Protein AF-A0A672QK25-F1 (afdb_monomer_lite)

Sequence (206 aa):
MTCAGLCKYAIFCHLTFSLLQSVICCLYHSGLTIMSASSSVLGVALLLLHLCGTHSFPTSACPVPCLCQHSPLLNCSSLGLTEIPTRIPATAVSLNISNNALRSLAPLSFGHSLRKLNTLVDVSFNRWKCDCNLQTLRRWISFDSEMGDSSWQVVCASPPYHGGKDLQSEFVLAICLSVIITFIVAFILGVLLRPLLEKLWRRIQS

InterPro domains:
  IPR000372 Leucine-rich repeat N-terminal domain [SM00013] (61-94)
  IPR032675 Leucine-rich repeat domain superfamily [G3DSA:3.80.10.10] (60-174)
  IPR052313 Platelet Glycoprotein Ib-IX-V Complex [PTHR22650] (44-167)

pLDDT: mean 71.6, std 21.18, range [24.34, 97.31]

Structure (mmCIF, N/CA/C/O backbone):
data_AF-A0A672QK25-F1
#
_entry.id   AF-A0A672QK25-F1
#
loop_
_atom_site.group_PDB
_atom_site.id
_atom_site.type_symbol
_atom_site.label_atom_id
_atom_site.label_alt_id
_atom_site.label_comp_id
_atom_site.label_asym_id
_atom_site.label_entity_id
_atom_site.label_seq_id
_atom_site.pdbx_PDB_ins_code
_atom_site.Cartn_x
_atom_site.Cartn_y
_atom_site.Cartn_z
_atom_site.occupancy
_atom_site.B_iso_or_equiv
_atom_site.auth_seq_id
_atom_site.auth_comp_id
_atom_site.auth_asym_id
_atom_site.auth_atom_id
_atom_site.pdbx_PDB_model_num
ATOM 1 N N . MET A 1 1 ? 21.279 -21.658 -11.666 1.00 24.34 1 MET A N 1
ATOM 2 C CA . MET A 1 1 ? 20.617 -22.280 -12.833 1.00 24.34 1 MET A CA 1
ATOM 3 C C . MET A 1 1 ? 20.578 -21.223 -13.932 1.00 24.34 1 MET A C 1
ATOM 5 O O . MET A 1 1 ? 19.944 -20.204 -13.719 1.00 24.34 1 MET A O 1
ATOM 9 N N . THR A 1 2 ? 21.588 -21.243 -14.820 1.00 33.75 2 THR A N 1
ATOM 10 C CA . THR A 1 2 ? 21.500 -21.576 -16.277 1.00 33.75 2 THR A CA 1
ATOM 11 C C . THR A 1 2 ? 21.036 -20.364 -17.106 1.00 33.75 2 THR A C 1
ATOM 13 O O . THR A 1 2 ? 20.121 -19.678 -16.689 1.00 33.75 2 THR A O 1
ATOM 16 N N . CYS A 1 3 ? 21.628 -19.948 -18.229 1.00 27.88 3 CYS A N 1
ATOM 17 C CA . CYS A 1 3 ? 22.287 -20.635 -19.346 1.00 27.88 3 CYS A CA 1
ATOM 18 C C . CYS A 1 3 ? 23.467 -19.766 -19.843 1.00 27.88 3 CYS A C 1
ATOM 20 O O . CYS A 1 3 ? 23.260 -18.610 -20.185 1.00 27.88 3 CYS A O 1
ATOM 22 N N . ALA A 1 4 ? 24.724 -20.196 -19.951 1.00 30.61 4 ALA A N 1
ATOM 23 C CA . ALA A 1 4 ? 25.251 -21.323 -20.735 1.00 30.61 4 ALA A CA 1
ATOM 24 C C . ALA A 1 4 ? 24.862 -21.351 -22.238 1.00 30.61 4 ALA A C 1
ATOM 26 O O . ALA A 1 4 ? 25.269 -22.265 -22.945 1.00 30.61 4 ALA A O 1
ATOM 27 N N . GLY A 1 5 ? 24.121 -20.358 -22.756 1.00 30.02 5 GLY A N 1
ATOM 28 C CA . GLY A 1 5 ? 23.570 -20.393 -24.125 1.00 30.02 5 GLY A CA 1
ATOM 29 C C . GLY A 1 5 ? 24.146 -19.388 -25.128 1.00 30.02 5 GLY A C 1
ATOM 30 O O . GLY A 1 5 ? 24.016 -19.595 -26.329 1.00 30.02 5 GLY A O 1
ATOM 31 N N . LEU A 1 6 ? 24.807 -18.318 -24.676 1.00 30.64 6 LEU A N 1
ATOM 32 C CA . LEU A 1 6 ? 25.272 -17.239 -25.567 1.00 30.64 6 LEU A CA 1
ATOM 33 C C . LEU A 1 6 ? 26.731 -17.397 -26.035 1.00 30.64 6 LEU A C 1
ATOM 35 O O . LEU A 1 6 ? 27.205 -16.624 -26.860 1.00 30.64 6 LEU A O 1
ATOM 39 N N . CYS A 1 7 ? 27.426 -18.451 -25.594 1.00 29.92 7 CYS A N 1
ATOM 40 C CA . CYS A 1 7 ? 28.834 -18.706 -25.927 1.00 29.92 7 CYS A CA 1
ATOM 41 C C . CYS A 1 7 ? 29.044 -19.578 -27.188 1.00 29.92 7 CYS A C 1
ATOM 43 O O . CYS A 1 7 ? 30.088 -20.202 -27.340 1.00 29.92 7 CYS A O 1
ATOM 45 N N . LYS A 1 8 ? 28.060 -19.662 -28.099 1.00 29.61 8 LYS A N 1
ATOM 46 C CA . LYS A 1 8 ? 28.223 -20.355 -29.400 1.00 29.61 8 LYS A CA 1
ATOM 47 C C . LYS A 1 8 ? 28.257 -19.423 -30.614 1.00 29.61 8 LYS A C 1
ATOM 49 O O . LYS A 1 8 ? 28.830 -19.799 -31.628 1.00 29.61 8 LYS A O 1
ATOM 54 N N . TYR A 1 9 ? 27.741 -18.197 -30.504 1.00 31.08 9 TYR A N 1
ATOM 55 C CA . TYR A 1 9 ? 27.735 -17.238 -31.620 1.00 31.08 9 TYR A CA 1
ATOM 56 C C . TYR A 1 9 ? 28.963 -16.314 -31.663 1.00 31.08 9 TYR A C 1
ATOM 58 O O . TYR A 1 9 ? 29.258 -15.744 -32.708 1.00 31.08 9 TYR A O 1
ATOM 66 N N . ALA A 1 10 ? 29.734 -16.217 -30.575 1.00 33.59 10 ALA A N 1
ATOM 67 C CA . ALA A 1 10 ? 30.943 -15.388 -30.534 1.00 33.59 10 ALA A CA 1
ATOM 68 C C . ALA A 1 10 ? 32.148 -16.010 -31.273 1.00 33.59 10 ALA A C 1
ATOM 70 O O . ALA A 1 10 ? 33.037 -15.291 -31.719 1.00 33.59 10 ALA A O 1
ATOM 71 N N . ILE A 1 11 ? 32.173 -17.337 -31.454 1.00 36.22 11 ILE A N 1
ATOM 72 C CA . ILE A 1 11 ? 33.312 -18.040 -32.076 1.00 36.22 11 ILE A CA 1
ATOM 73 C C . ILE A 1 11 ? 33.237 -17.994 -33.612 1.00 36.22 11 ILE A C 1
ATOM 75 O O . 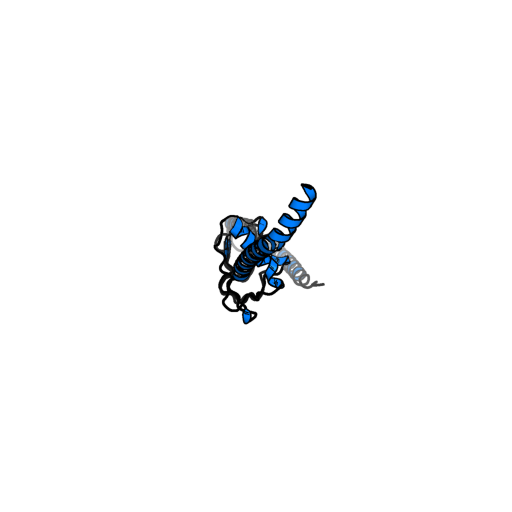ILE A 1 11 ? 34.267 -17.984 -34.281 1.00 36.22 11 ILE A O 1
ATOM 79 N N . PHE A 1 12 ? 32.038 -17.859 -34.189 1.00 31.02 12 PHE A N 1
ATOM 80 C CA . PHE A 1 12 ? 31.878 -17.732 -35.642 1.00 31.02 12 PHE A CA 1
ATOM 81 C C . PHE A 1 12 ? 32.301 -16.349 -36.171 1.00 31.02 12 PHE A C 1
ATOM 83 O O . PHE A 1 12 ? 32.711 -16.229 -37.320 1.00 31.02 12 PHE A O 1
ATOM 90 N N . CYS A 1 13 ? 32.269 -15.318 -35.318 1.00 37.69 13 CYS A N 1
ATOM 91 C CA . CYS A 1 13 ? 32.591 -13.940 -35.697 1.00 37.69 13 CYS A CA 1
ATOM 92 C C . CYS A 1 13 ? 34.104 -13.645 -35.728 1.00 37.69 13 CYS A C 1
ATOM 94 O O . CYS A 1 13 ? 34.532 -12.676 -36.352 1.00 37.69 13 CYS A O 1
ATOM 96 N N . HIS A 1 14 ? 34.922 -14.488 -35.087 1.00 42.41 14 HIS A N 1
ATOM 97 C CA . HIS A 1 14 ? 36.381 -14.355 -35.118 1.00 42.41 14 HIS A CA 1
ATOM 98 C C . HIS A 1 14 ? 37.017 -15.003 -36.360 1.00 42.41 14 HIS A C 1
ATOM 100 O O . HIS A 1 14 ? 38.010 -14.483 -36.862 1.00 42.41 14 HIS A O 1
ATOM 106 N N . LEU A 1 15 ? 36.440 -16.084 -36.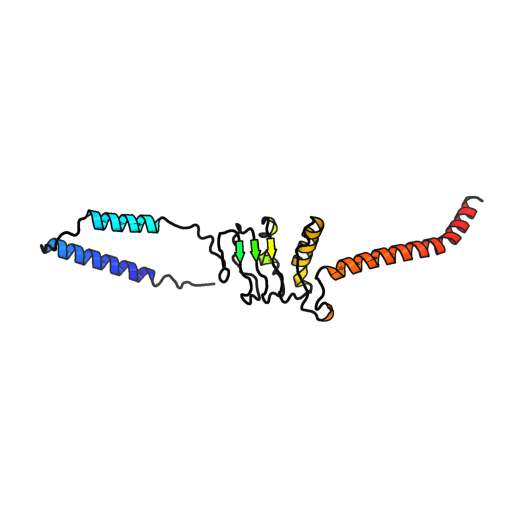910 1.00 37.53 15 LEU A N 1
ATOM 107 C CA . LEU A 1 15 ? 36.994 -16.740 -38.107 1.00 37.53 15 LEU A CA 1
ATOM 108 C C . LEU A 1 15 ? 36.719 -15.968 -39.409 1.00 37.53 15 LEU A C 1
ATOM 110 O O . LEU A 1 15 ? 37.561 -15.968 -40.308 1.00 37.53 15 LEU A O 1
ATOM 114 N N . THR A 1 16 ? 35.583 -15.273 -39.515 1.00 46.00 16 THR A N 1
ATOM 115 C CA . THR A 1 16 ? 35.254 -14.452 -40.695 1.00 46.00 16 THR A CA 1
ATOM 116 C C . THR A 1 16 ? 36.150 -13.219 -40.814 1.00 46.00 16 THR A C 1
ATOM 118 O O . THR A 1 16 ? 36.438 -12.772 -41.922 1.00 46.00 16 THR A O 1
ATOM 121 N N . PHE A 1 17 ? 36.648 -12.701 -39.686 1.00 50.44 17 PHE A N 1
ATOM 122 C CA . PHE A 1 17 ? 37.542 -11.543 -39.645 1.00 50.44 17 PHE A CA 1
ATOM 123 C C . PHE A 1 17 ? 38.972 -11.891 -40.109 1.00 50.44 17 PHE A C 1
ATOM 125 O O . PHE A 1 17 ? 39.608 -11.106 -40.810 1.00 50.44 17 PHE A O 1
ATOM 132 N N . SER A 1 18 ? 39.461 -13.102 -39.816 1.00 49.62 18 SER A N 1
ATOM 133 C CA . SER A 1 18 ? 40.801 -13.553 -40.234 1.00 49.62 18 SER A CA 1
ATOM 134 C C . SER A 1 18 ? 40.897 -13.914 -41.724 1.00 49.62 18 SER A C 1
ATOM 136 O O . SER A 1 18 ? 41.923 -13.655 -42.357 1.00 49.62 18 SER A O 1
ATOM 138 N N . LEU A 1 19 ? 39.830 -14.459 -42.319 1.00 45.59 19 LEU A N 1
ATOM 139 C CA . LEU A 1 19 ? 39.783 -14.746 -43.760 1.00 45.59 19 LEU A CA 1
ATOM 140 C C . LEU A 1 19 ? 39.733 -13.458 -44.599 1.00 45.59 19 LEU A C 1
ATOM 142 O O . LEU A 1 19 ? 40.393 -13.382 -45.635 1.00 45.59 19 LEU A O 1
ATOM 146 N N . LEU A 1 20 ? 39.044 -12.414 -44.116 1.00 52.53 20 LEU A N 1
ATOM 147 C CA . LEU A 1 20 ? 38.983 -11.108 -44.785 1.00 52.53 20 LEU A CA 1
ATOM 148 C C . LEU A 1 20 ? 40.365 -10.433 -44.840 1.00 52.53 20 LEU A C 1
ATOM 150 O O . LEU A 1 20 ? 40.765 -9.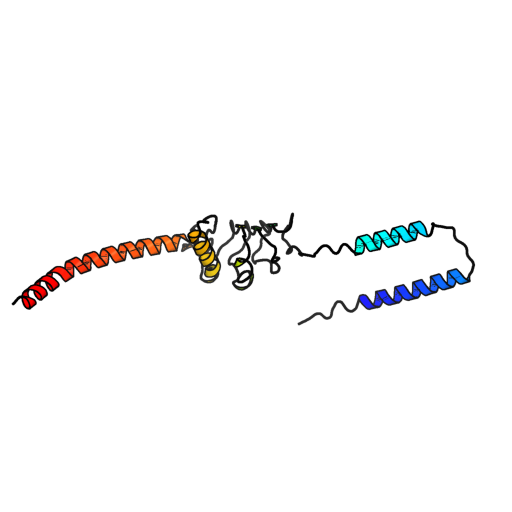916 -45.881 1.00 52.53 20 LEU A O 1
ATOM 154 N N . GLN A 1 21 ? 41.139 -10.529 -43.754 1.00 47.38 21 GLN A N 1
ATOM 155 C CA . GLN A 1 21 ? 42.501 -9.990 -43.675 1.00 47.38 21 GLN A CA 1
ATOM 156 C C . GLN A 1 21 ? 43.469 -10.691 -44.649 1.00 47.38 21 GLN A C 1
ATOM 158 O O . GLN A 1 21 ? 44.381 -10.064 -45.188 1.00 47.38 21 GLN A O 1
ATOM 163 N N . SER A 1 22 ? 43.243 -11.982 -44.914 1.00 45.50 22 SER A N 1
ATOM 164 C CA . SER A 1 22 ? 44.062 -12.798 -45.822 1.00 45.50 22 SER A CA 1
ATOM 165 C C . SER A 1 22 ? 43.829 -12.423 -47.293 1.00 45.50 22 SER A C 1
ATOM 167 O O . SER A 1 22 ? 44.777 -12.292 -48.065 1.00 45.50 22 SER A O 1
ATOM 169 N N . VAL A 1 23 ? 42.567 -12.178 -47.669 1.00 48.59 23 VAL A N 1
ATOM 170 C CA . VAL A 1 23 ? 42.169 -11.776 -49.031 1.00 48.59 23 VAL A CA 1
ATOM 171 C C . VAL A 1 23 ? 42.654 -10.360 -49.356 1.00 48.59 23 VAL A C 1
ATOM 173 O O . VAL A 1 23 ? 43.152 -10.123 -50.454 1.00 48.59 23 VAL A O 1
ATOM 176 N N . ILE A 1 24 ? 42.594 -9.439 -48.387 1.00 51.50 24 ILE A N 1
ATOM 177 C CA . ILE A 1 24 ? 43.088 -8.061 -48.540 1.00 51.50 24 ILE A CA 1
ATOM 178 C C . ILE A 1 24 ? 44.610 -8.041 -48.761 1.00 51.50 24 ILE A C 1
ATOM 180 O O . ILE A 1 24 ? 45.098 -7.305 -49.617 1.00 51.50 24 ILE A O 1
ATOM 184 N N . CYS A 1 25 ? 45.363 -8.893 -48.057 1.00 42.62 25 CYS A N 1
ATOM 185 C CA . CYS A 1 25 ? 46.814 -9.006 -48.230 1.00 42.62 25 CYS A CA 1
ATOM 186 C C . CYS A 1 25 ? 47.195 -9.630 -49.594 1.00 42.62 25 CYS A C 1
ATOM 188 O O . CYS A 1 25 ? 48.121 -9.161 -50.257 1.00 42.62 25 CYS A O 1
ATOM 190 N N . CYS A 1 26 ? 46.432 -10.625 -50.072 1.00 39.62 26 CYS A N 1
ATOM 191 C CA . CYS A 1 26 ? 46.597 -11.205 -51.415 1.00 39.62 26 CYS A CA 1
ATOM 192 C C . CYS A 1 26 ? 46.280 -10.214 -52.547 1.00 39.62 26 CYS A C 1
ATOM 194 O O . CYS A 1 26 ? 46.973 -10.206 -53.565 1.00 39.62 26 CYS A O 1
ATOM 196 N N . LEU A 1 27 ? 45.266 -9.362 -52.374 1.00 43.56 27 LEU A N 1
ATOM 197 C CA . LEU A 1 27 ? 44.923 -8.303 -53.331 1.00 43.56 27 LEU A CA 1
ATOM 198 C C . LEU A 1 27 ? 45.980 -7.185 -53.355 1.00 43.56 27 LEU A C 1
ATOM 200 O O . LEU A 1 27 ? 46.258 -6.624 -54.411 1.00 43.56 27 LEU A O 1
ATOM 204 N N . TYR A 1 28 ? 46.633 -6.919 -52.219 1.00 41.09 28 TYR A N 1
ATOM 205 C CA . TYR A 1 28 ? 47.722 -5.943 -52.117 1.00 41.09 28 TYR A CA 1
ATOM 206 C C . TYR A 1 28 ? 49.006 -6.397 -52.836 1.00 41.09 28 TYR A C 1
ATOM 208 O O . TYR A 1 28 ? 49.688 -5.582 -53.452 1.00 41.09 28 TYR A O 1
ATOM 216 N N . HIS A 1 29 ? 49.319 -7.700 -52.833 1.00 37.22 29 HIS A N 1
ATOM 217 C CA . HIS A 1 29 ? 50.521 -8.231 -53.496 1.00 37.22 29 HIS A CA 1
ATOM 218 C C . HIS A 1 29 ? 50.331 -8.523 -55.004 1.00 37.22 29 HIS A C 1
ATOM 220 O O . HIS A 1 29 ? 51.309 -8.763 -55.714 1.00 37.22 29 HIS A O 1
ATOM 226 N N . SER A 1 30 ? 49.093 -8.491 -55.516 1.00 38.97 30 SER A N 1
ATOM 227 C CA . SER A 1 30 ? 48.754 -8.808 -56.918 1.00 38.97 30 SER A CA 1
ATOM 228 C C . SER A 1 30 ? 48.610 -7.586 -57.840 1.00 38.97 30 SER A C 1
ATOM 230 O O . SER A 1 30 ? 48.275 -7.740 -59.011 1.00 38.97 30 SER A O 1
ATOM 232 N N . GLY A 1 31 ? 48.929 -6.377 -57.360 1.00 46.66 31 GLY A N 1
ATOM 233 C CA . GLY A 1 31 ? 49.152 -5.204 -58.217 1.00 46.66 31 GLY A CA 1
ATOM 234 C C . GLY A 1 31 ? 47.922 -4.661 -58.958 1.00 46.66 31 GLY A C 1
ATOM 235 O O . GLY A 1 31 ? 48.086 -3.894 -59.905 1.00 46.66 31 GLY A O 1
ATOM 236 N N . LEU A 1 32 ? 46.700 -5.016 -58.549 1.00 40.31 32 LEU A N 1
ATOM 237 C CA . LEU A 1 32 ? 45.477 -4.479 -59.150 1.00 40.31 32 LEU A CA 1
ATOM 238 C C . LEU A 1 32 ? 45.065 -3.175 -58.451 1.00 40.31 32 LEU A C 1
ATOM 240 O O . LEU A 1 32 ? 44.501 -3.172 -57.358 1.00 40.31 32 LEU A O 1
ATOM 244 N N . THR A 1 33 ? 45.354 -2.046 -59.089 1.00 47.06 33 THR A N 1
ATOM 245 C CA . THR A 1 33 ? 44.889 -0.724 -58.669 1.00 47.06 33 THR A CA 1
ATOM 246 C C . THR A 1 33 ? 43.400 -0.565 -58.990 1.00 47.06 33 THR A C 1
ATOM 248 O O . THR A 1 33 ? 43.010 -0.476 -60.151 1.00 47.06 33 THR A O 1
ATOM 251 N N . ILE A 1 34 ? 42.548 -0.484 -57.962 1.00 40.19 34 ILE A N 1
ATOM 252 C CA . ILE A 1 34 ? 41.207 0.103 -58.093 1.00 40.19 34 ILE A CA 1
ATOM 253 C C . ILE A 1 34 ? 41.179 1.401 -57.290 1.00 40.19 34 ILE A C 1
ATOM 255 O O . ILE A 1 34 ? 41.676 1.495 -56.170 1.00 40.19 34 ILE A O 1
ATOM 259 N N . MET A 1 35 ? 40.662 2.414 -57.970 1.00 36.16 35 MET A N 1
ATOM 260 C CA . MET A 1 35 ? 40.761 3.836 -57.705 1.00 36.16 35 MET A CA 1
ATOM 261 C C . MET A 1 35 ? 40.334 4.264 -56.296 1.00 36.16 35 MET A C 1
ATOM 263 O O . MET A 1 35 ? 39.395 3.750 -55.695 1.00 36.16 35 MET A O 1
ATOM 267 N N . SER A 1 36 ? 41.037 5.298 -55.844 1.00 48.75 36 SER A N 1
ATOM 268 C CA . SER A 1 36 ? 40.763 6.182 -54.718 1.00 48.75 36 SER A CA 1
ATOM 269 C C . SER A 1 36 ? 39.275 6.406 -54.402 1.00 48.75 36 SER A C 1
ATOM 271 O O . SER A 1 36 ? 38.599 7.189 -55.070 1.00 48.75 36 SER A O 1
ATOM 273 N N . ALA A 1 37 ? 38.815 5.859 -53.280 1.00 43.06 37 ALA A N 1
ATOM 274 C CA . ALA A 1 37 ? 38.017 6.650 -52.351 1.00 43.06 37 ALA A CA 1
ATOM 275 C C . ALA A 1 37 ? 39.007 7.193 -51.315 1.00 43.06 37 ALA A C 1
ATOM 277 O O . ALA A 1 37 ? 39.753 6.430 -50.704 1.00 43.06 37 ALA A O 1
ATOM 278 N N . SER A 1 38 ? 39.103 8.516 -51.216 1.00 49.12 38 SER A N 1
ATOM 279 C CA . SER A 1 38 ? 40.095 9.220 -50.407 1.00 49.12 38 SER A CA 1
ATOM 280 C C . SER A 1 38 ? 40.151 8.666 -48.980 1.00 49.12 38 SER A C 1
ATOM 282 O O . SER A 1 38 ? 39.131 8.524 -48.308 1.00 49.12 38 SER A O 1
ATOM 284 N N . SER A 1 39 ? 41.359 8.369 -48.496 1.00 53.31 39 SER A N 1
ATOM 285 C CA . SER A 1 39 ? 41.631 7.835 -47.151 1.00 53.31 39 SER A CA 1
ATOM 286 C C . SER A 1 39 ? 41.008 8.679 -46.025 1.00 53.31 39 SER A C 1
ATOM 288 O O . SER A 1 39 ? 40.792 8.190 -44.918 1.00 53.31 39 SER A O 1
ATOM 290 N N . SER A 1 40 ? 40.663 9.935 -46.322 1.00 54.66 40 SER A N 1
ATOM 291 C CA . SER A 1 40 ? 39.906 10.846 -45.467 1.00 54.66 40 SER A CA 1
ATOM 292 C C . SER A 1 40 ? 38.428 10.471 -45.304 1.00 54.66 40 SER A C 1
ATOM 294 O O . SER A 1 40 ? 37.904 10.624 -44.208 1.00 54.66 40 SER A O 1
ATOM 296 N N . VAL A 1 41 ? 37.750 9.936 -46.323 1.00 55.44 41 VAL A N 1
ATOM 297 C CA . VAL A 1 41 ? 36.331 9.529 -46.236 1.00 55.44 41 VAL A CA 1
ATOM 298 C C . VAL A 1 41 ? 36.181 8.266 -45.391 1.00 55.44 41 VAL A C 1
ATOM 300 O O . VAL A 1 41 ? 35.292 8.194 -44.544 1.00 55.44 41 VAL A O 1
ATOM 303 N N . LEU A 1 42 ? 37.094 7.303 -45.554 1.00 55.94 42 LEU A N 1
ATOM 304 C CA . LEU A 1 42 ? 37.136 6.092 -44.731 1.00 55.94 42 LEU A CA 1
ATOM 305 C C . LEU A 1 42 ? 37.499 6.426 -43.273 1.00 55.94 42 LEU A C 1
ATOM 307 O O . LEU A 1 42 ? 36.887 5.899 -42.349 1.00 55.94 42 LEU A O 1
ATOM 311 N N . GLY A 1 43 ? 38.440 7.355 -43.069 1.00 61.22 43 GLY A N 1
ATOM 312 C CA . GLY A 1 43 ? 38.815 7.856 -41.747 1.00 61.22 43 GLY A CA 1
ATOM 313 C C . GLY A 1 43 ? 37.678 8.598 -41.041 1.00 61.22 43 GLY A C 1
ATOM 314 O O . GLY A 1 43 ? 37.430 8.335 -39.869 1.00 61.22 43 GLY A O 1
ATOM 315 N N . VAL A 1 44 ? 36.940 9.460 -41.750 1.00 64.56 44 VAL A N 1
ATOM 316 C CA . VAL A 1 44 ? 35.760 10.162 -41.212 1.00 64.56 44 VAL A CA 1
ATOM 317 C C . VAL A 1 44 ? 34.629 9.178 -40.907 1.00 64.56 44 VAL A C 1
ATOM 319 O O . VAL A 1 44 ? 34.030 9.277 -39.843 1.00 64.56 44 VAL A O 1
ATOM 322 N N . ALA A 1 45 ? 34.371 8.184 -41.763 1.00 63.41 45 ALA A N 1
ATOM 323 C CA . ALA A 1 45 ? 33.372 7.146 -41.498 1.00 63.41 45 ALA A CA 1
ATOM 324 C C . ALA A 1 45 ? 33.725 6.293 -40.264 1.00 63.41 45 ALA A C 1
ATOM 326 O O . ALA A 1 45 ? 32.858 6.024 -39.435 1.00 63.41 45 ALA A O 1
ATOM 327 N N . LEU A 1 46 ? 34.999 5.922 -40.096 1.00 64.69 46 LEU A N 1
ATOM 328 C CA . LEU A 1 46 ? 35.490 5.194 -38.921 1.00 64.69 46 LEU A CA 1
ATOM 329 C C . LEU A 1 46 ? 35.462 6.055 -37.647 1.00 64.69 46 LEU A C 1
ATOM 331 O O . LEU A 1 46 ? 35.087 5.546 -36.592 1.00 64.69 46 LEU A O 1
ATOM 335 N N . LEU A 1 47 ? 35.781 7.353 -37.738 1.00 58.53 47 LEU A N 1
ATOM 336 C CA . LEU A 1 47 ? 35.656 8.294 -36.618 1.00 58.53 47 LEU A CA 1
ATOM 337 C C . LEU A 1 47 ? 34.192 8.493 -36.212 1.00 58.53 47 LEU A C 1
ATOM 339 O O . LEU A 1 47 ? 33.894 8.471 -35.024 1.00 58.53 47 LEU A O 1
ATOM 343 N N . LEU A 1 48 ? 33.276 8.647 -37.174 1.00 58.41 48 LEU A N 1
ATOM 344 C CA . LEU A 1 48 ? 31.836 8.773 -36.923 1.00 58.41 48 LEU A CA 1
ATOM 345 C C . LEU A 1 48 ? 31.256 7.491 -36.307 1.00 58.41 48 LEU A C 1
ATOM 347 O O . LEU A 1 48 ? 30.427 7.574 -35.404 1.00 58.41 48 LEU A O 1
ATOM 351 N N . LEU A 1 49 ? 31.730 6.312 -36.728 1.00 56.97 49 LEU A N 1
ATOM 352 C CA . LEU A 1 49 ? 31.377 5.025 -36.117 1.00 56.97 49 LEU A CA 1
ATOM 353 C C . LEU A 1 49 ? 31.935 4.882 -34.690 1.00 56.97 49 LEU A C 1
ATOM 355 O O . LEU A 1 49 ? 31.240 4.357 -33.823 1.00 56.97 49 LEU A O 1
ATOM 359 N N . HIS A 1 50 ? 33.144 5.382 -34.412 1.00 54.25 50 HIS A N 1
ATOM 360 C CA . HIS A 1 50 ? 33.698 5.433 -33.052 1.00 54.25 50 HIS A CA 1
ATOM 361 C C . HIS A 1 50 ? 32.963 6.435 -32.155 1.00 54.25 50 HIS A C 1
ATOM 363 O O . HIS A 1 50 ? 32.606 6.084 -31.038 1.00 54.25 50 HIS A O 1
ATOM 369 N N . LEU A 1 51 ? 32.661 7.637 -32.652 1.00 51.50 51 LEU A N 1
ATOM 370 C CA . LEU A 1 51 ? 31.891 8.656 -31.930 1.00 51.50 51 LEU A CA 1
ATOM 371 C C . LEU A 1 51 ? 30.463 8.170 -31.631 1.00 51.50 51 LEU A C 1
ATOM 373 O O . LEU A 1 51 ? 29.971 8.373 -30.524 1.00 51.50 51 LEU A O 1
ATOM 377 N N . CYS A 1 52 ? 29.826 7.448 -32.562 1.00 49.56 52 CYS A N 1
ATOM 378 C CA . CYS A 1 52 ? 28.521 6.814 -32.351 1.00 49.56 52 CYS A CA 1
ATOM 379 C C . CYS A 1 52 ? 28.593 5.633 -31.360 1.00 49.56 52 CYS A C 1
ATOM 381 O O . CYS A 1 52 ? 27.675 5.444 -30.564 1.00 49.56 52 CYS A O 1
ATOM 383 N N . GLY A 1 53 ? 29.706 4.888 -31.344 1.00 45.81 53 GLY A N 1
ATOM 384 C CA . GLY A 1 53 ? 29.967 3.795 -30.398 1.00 45.81 53 GLY A CA 1
ATOM 385 C C . GLY A 1 53 ? 30.361 4.239 -28.982 1.00 45.81 53 GLY A C 1
ATOM 386 O O . GLY A 1 53 ? 30.174 3.476 -28.037 1.00 45.81 53 GLY A O 1
ATOM 387 N N . THR A 1 54 ? 30.866 5.467 -28.804 1.00 44.22 54 THR A N 1
ATOM 388 C CA . THR A 1 54 ? 31.221 6.030 -27.485 1.00 44.22 54 THR A CA 1
ATOM 389 C C . THR A 1 54 ? 30.062 6.712 -26.762 1.00 44.22 54 THR A C 1
ATOM 391 O O . THR A 1 54 ? 30.196 7.056 -25.589 1.00 44.22 54 THR A O 1
ATOM 394 N N . HIS A 1 55 ? 28.900 6.866 -27.402 1.00 40.69 55 HIS A N 1
ATOM 395 C CA . HIS A 1 55 ? 27.676 7.247 -26.699 1.00 40.69 55 HIS A CA 1
ATOM 396 C C . HIS A 1 55 ? 27.029 6.011 -26.071 1.00 40.69 55 HIS A C 1
ATOM 398 O O . HIS A 1 55 ? 25.940 5.577 -26.444 1.00 40.69 55 HIS A O 1
ATOM 404 N N . SER A 1 56 ? 27.691 5.454 -25.056 1.00 45.91 56 SER A N 1
ATOM 405 C CA . SER A 1 56 ? 26.994 4.663 -24.051 1.00 45.91 56 SER A CA 1
ATOM 406 C C . SER A 1 56 ? 26.058 5.608 -23.299 1.00 45.91 56 SER A C 1
ATOM 408 O O . SER A 1 56 ? 26.456 6.250 -22.324 1.00 45.91 56 SER A O 1
ATOM 410 N N . PHE A 1 57 ? 24.815 5.732 -23.771 1.00 38.06 57 PHE A N 1
ATOM 411 C CA . PHE A 1 57 ? 23.739 6.247 -22.935 1.00 38.06 57 PHE A CA 1
ATOM 412 C C . PHE A 1 57 ? 23.765 5.440 -21.633 1.00 38.06 57 PHE A C 1
ATOM 414 O O . PHE A 1 57 ? 23.843 4.208 -21.704 1.00 38.06 57 PHE A O 1
ATOM 421 N N . PRO A 1 58 ? 23.741 6.080 -20.452 1.00 42.50 58 PRO A N 1
ATOM 422 C CA . PRO A 1 58 ? 23.593 5.337 -19.215 1.00 42.50 58 PRO A CA 1
ATOM 423 C C . PRO A 1 58 ? 22.303 4.532 -19.352 1.00 42.50 58 PRO A C 1
ATOM 425 O O . PRO A 1 58 ? 21.220 5.104 -19.445 1.00 42.50 58 PRO A O 1
ATOM 428 N N . THR A 1 59 ? 22.405 3.207 -19.441 1.00 45.50 59 THR A N 1
ATOM 429 C CA . THR A 1 59 ? 21.237 2.331 -19.490 1.00 45.50 59 THR A CA 1
ATOM 430 C C . THR A 1 59 ? 20.592 2.323 -18.107 1.00 45.50 59 THR A C 1
ATOM 432 O O . THR A 1 59 ? 20.703 1.351 -17.361 1.00 45.50 59 THR A O 1
ATOM 435 N N . SER A 1 60 ? 19.881 3.397 -17.759 1.00 54.41 60 SER A N 1
ATOM 436 C CA . SER A 1 60 ? 18.689 3.319 -16.921 1.00 54.41 60 SER A CA 1
ATOM 437 C C . SER A 1 60 ? 17.631 2.581 -17.739 1.00 54.41 60 SER A C 1
ATOM 439 O O . SER A 1 60 ? 16.708 3.170 -18.294 1.00 54.41 60 SER A O 1
ATOM 441 N N . ALA A 1 61 ? 17.829 1.271 -17.909 1.00 59.56 61 ALA A N 1
ATOM 442 C CA . ALA A 1 61 ? 16.939 0.436 -18.696 1.00 59.56 61 ALA A CA 1
ATOM 443 C C . ALA A 1 61 ? 15.530 0.547 -18.103 1.00 59.56 61 ALA A C 1
ATOM 445 O O . ALA A 1 61 ? 15.276 0.073 -16.995 1.00 59.56 61 ALA A O 1
ATOM 446 N N . CYS A 1 62 ? 14.642 1.227 -18.830 1.00 68.62 62 CYS A N 1
ATOM 447 C CA . CYS A 1 62 ? 13.241 1.337 -18.468 1.00 68.62 62 CYS A CA 1
ATOM 448 C C . CYS A 1 62 ? 12.669 -0.082 -18.332 1.00 68.62 62 CYS A C 1
ATOM 450 O O . CYS A 1 62 ? 12.880 -0.900 -19.236 1.00 68.62 62 CYS A O 1
ATOM 452 N N . PRO A 1 63 ? 11.989 -0.421 -17.225 1.00 73.56 63 PRO A N 1
ATOM 453 C CA . PRO A 1 63 ? 11.393 -1.737 -17.076 1.00 73.56 63 PRO A CA 1
ATOM 454 C C . PRO A 1 63 ? 10.337 -1.935 -18.162 1.00 73.56 63 PRO A C 1
ATOM 456 O O . PRO A 1 63 ? 9.305 -1.282 -18.144 1.00 73.56 63 PRO A O 1
ATOM 459 N N . VAL A 1 64 ? 10.574 -2.849 -19.102 1.00 73.69 64 VAL A N 1
ATOM 460 C CA . VAL A 1 64 ? 9.556 -3.280 -20.073 1.00 73.69 64 VAL A CA 1
ATOM 461 C C . VAL A 1 64 ? 8.412 -3.948 -19.292 1.00 73.69 64 VAL A C 1
ATOM 463 O O . VAL A 1 64 ? 8.713 -4.771 -18.421 1.00 73.69 64 VAL A O 1
ATOM 466 N N . PRO A 1 65 ? 7.123 -3.635 -19.545 1.00 78.12 65 PRO A N 1
ATOM 467 C CA . PRO A 1 65 ? 6.553 -2.879 -20.675 1.00 78.12 65 PRO A CA 1
ATOM 468 C C . PRO A 1 65 ? 6.314 -1.372 -20.444 1.00 78.12 65 PRO A C 1
ATOM 470 O O . PRO A 1 65 ? 5.575 -0.749 -21.201 1.00 78.12 65 PRO A O 1
ATOM 473 N N . CYS A 1 66 ? 6.897 -0.769 -19.411 1.00 84.19 66 CYS A N 1
ATOM 474 C CA . CYS A 1 66 ? 6.668 0.634 -19.081 1.00 84.19 66 CYS A CA 1
ATOM 475 C C . CYS A 1 66 ? 7.297 1.604 -20.092 1.00 84.19 66 CYS A C 1
ATOM 477 O O . CYS A 1 66 ? 8.316 1.323 -20.723 1.00 84.19 66 CYS A O 1
ATOM 479 N N . LEU A 1 67 ? 6.702 2.791 -20.182 1.00 84.50 67 LEU A N 1
ATOM 480 C CA . LEU A 1 67 ? 7.181 3.932 -20.948 1.00 84.50 67 LEU A CA 1
ATOM 481 C C . LEU A 1 67 ? 7.909 4.904 -20.013 1.00 84.50 67 LEU A C 1
ATOM 483 O O . LEU A 1 67 ? 7.337 5.405 -19.043 1.00 84.50 67 LEU A O 1
ATOM 487 N N . CYS A 1 68 ? 9.170 5.198 -20.321 1.00 77.88 68 CYS A N 1
ATOM 488 C CA . CYS A 1 68 ? 9.973 6.185 -19.606 1.00 77.88 68 CYS A CA 1
ATOM 489 C C . CYS A 1 68 ? 10.210 7.371 -20.534 1.00 77.88 68 CYS A C 1
ATOM 491 O O . CYS A 1 68 ? 11.006 7.281 -21.463 1.00 77.88 68 CYS A O 1
ATOM 493 N N . GLN A 1 69 ? 9.496 8.471 -20.310 1.00 63.75 69 GLN A N 1
ATOM 494 C CA . GLN A 1 69 ? 9.522 9.594 -21.248 1.00 63.75 69 GLN A CA 1
ATOM 495 C C . GLN A 1 69 ? 10.754 10.491 -21.053 1.00 63.75 69 GLN A C 1
ATOM 497 O O . GLN A 1 69 ? 11.370 10.890 -22.032 1.00 63.75 69 GLN A O 1
ATOM 502 N N . HIS A 1 70 ? 11.134 10.775 -19.797 1.00 58.81 70 HIS A N 1
ATOM 503 C CA . HIS A 1 70 ? 12.212 11.727 -19.472 1.00 58.81 70 HIS A CA 1
ATOM 504 C C . HIS A 1 70 ? 13.055 11.357 -18.237 1.00 58.81 70 HIS A C 1
ATOM 506 O O . HIS A 1 70 ? 13.754 12.221 -17.727 1.00 58.81 70 HIS A O 1
ATOM 512 N N . SER A 1 71 ? 13.003 10.104 -17.748 1.00 59.84 71 SER A N 1
ATOM 513 C CA . SER A 1 71 ? 13.826 9.600 -16.625 1.00 59.84 71 SER A CA 1
ATOM 514 C C . SER A 1 71 ? 13.979 10.628 -15.485 1.00 59.84 71 SER A C 1
ATOM 516 O O . SER A 1 71 ? 15.028 11.254 -15.363 1.00 59.84 71 SER A O 1
ATOM 518 N N . PRO A 1 72 ? 12.929 10.848 -14.677 1.00 72.19 72 PRO A N 1
ATOM 519 C CA . PRO A 1 72 ? 12.662 9.873 -13.613 1.00 72.19 72 PRO A CA 1
ATOM 520 C C . PRO A 1 72 ? 11.190 9.423 -13.502 1.00 72.19 72 PRO A C 1
ATOM 522 O O . PRO A 1 72 ? 10.792 8.802 -12.517 1.00 72.19 72 PRO A O 1
ATOM 525 N N . LEU A 1 73 ? 10.362 9.745 -14.498 1.00 79.19 73 LEU A N 1
ATOM 526 C CA . LEU A 1 73 ? 8.939 9.392 -14.533 1.00 79.19 73 LEU A CA 1
ATOM 527 C C . LEU A 1 73 ? 8.739 8.060 -15.269 1.00 79.19 73 LEU A C 1
ATOM 529 O O . LEU A 1 73 ? 9.126 7.937 -16.435 1.00 79.19 73 LEU A O 1
ATOM 533 N N . LEU A 1 74 ? 8.125 7.083 -14.601 1.00 84.38 74 LEU A N 1
ATOM 534 C CA . LEU A 1 74 ? 7.793 5.775 -15.161 1.00 84.38 74 LEU A CA 1
ATOM 535 C C . LEU A 1 74 ? 6.284 5.634 -15.331 1.00 84.38 74 LEU A C 1
ATOM 537 O O . LEU A 1 74 ? 5.547 5.646 -14.347 1.00 84.38 74 LEU A O 1
ATOM 541 N N . ASN A 1 75 ? 5.830 5.448 -16.569 1.00 87.62 75 ASN A N 1
ATOM 542 C CA . ASN A 1 75 ? 4.434 5.166 -16.871 1.00 87.62 75 ASN A CA 1
ATOM 543 C C . ASN A 1 75 ? 4.251 3.694 -17.257 1.00 87.62 75 ASN A C 1
ATOM 545 O O . ASN A 1 75 ? 4.691 3.250 -18.313 1.00 87.62 75 ASN A O 1
ATOM 549 N N . CYS A 1 76 ? 3.580 2.950 -16.391 1.00 89.50 76 CYS A N 1
ATOM 550 C CA . CYS A 1 76 ? 3.241 1.539 -16.527 1.00 89.50 76 CYS A CA 1
ATOM 551 C C . CYS A 1 76 ? 1.712 1.317 -16.485 1.00 89.50 76 CYS A C 1
ATOM 553 O O . CYS A 1 76 ? 1.253 0.217 -16.161 1.00 89.50 76 CYS A O 1
ATOM 555 N N . SER A 1 77 ? 0.915 2.363 -16.718 1.00 92.06 77 SER A N 1
ATOM 556 C CA . SER A 1 77 ? -0.546 2.305 -16.598 1.00 92.06 77 SER A CA 1
ATOM 557 C C . SER A 1 77 ? -1.205 1.558 -17.761 1.00 92.06 77 SER A C 1
ATOM 559 O O . SER A 1 77 ? -0.707 1.584 -18.884 1.00 92.06 77 SER A O 1
ATOM 561 N N . SER A 1 78 ? -2.354 0.920 -17.517 1.00 94.81 78 SER A N 1
ATOM 562 C CA . SER A 1 78 ? -3.159 0.244 -18.559 1.00 94.81 78 SER A CA 1
ATOM 563 C C . SER A 1 78 ? -2.444 -0.885 -19.322 1.00 94.81 78 SER A C 1
ATOM 565 O O . SER A 1 78 ? -2.782 -1.174 -20.468 1.00 94.81 78 SER A O 1
ATOM 567 N N . LEU A 1 79 ? -1.472 -1.552 -18.694 1.00 92.69 79 LEU A N 1
ATOM 568 C CA . LEU A 1 79 ? -0.680 -2.632 -19.305 1.00 92.69 79 LEU A CA 1
ATOM 569 C C . LEU A 1 79 ? -1.152 -4.036 -18.889 1.00 92.69 79 LEU A C 1
ATOM 571 O O . LEU A 1 79 ? -0.525 -5.032 -19.240 1.00 92.69 79 LEU A O 1
ATOM 575 N N . GLY A 1 80 ? -2.247 -4.133 -18.128 1.00 93.06 80 GLY A N 1
ATOM 576 C CA . GLY A 1 80 ? -2.784 -5.406 -17.640 1.00 93.06 80 GLY A CA 1
ATOM 577 C C . GLY A 1 80 ? -1.888 -6.095 -16.607 1.00 93.06 80 GLY A C 1
ATOM 578 O O . GLY A 1 80 ? -1.955 -7.312 -16.453 1.00 93.06 80 GLY A O 1
ATOM 579 N N . LEU A 1 81 ? -1.046 -5.336 -15.901 1.00 90.50 81 LEU A N 1
ATOM 580 C CA . LEU A 1 81 ? -0.077 -5.883 -14.953 1.00 90.50 81 LEU A CA 1
ATOM 581 C C . LEU A 1 81 ? -0.782 -6.588 -13.791 1.00 90.50 81 LEU A C 1
ATOM 583 O O . LEU A 1 81 ? -1.616 -5.997 -13.107 1.00 90.50 81 LEU A O 1
ATOM 587 N N . THR A 1 82 ? -0.421 -7.844 -13.538 1.00 90.56 82 THR A N 1
ATOM 588 C CA . THR A 1 82 ? -0.847 -8.605 -12.349 1.00 90.56 82 THR A CA 1
ATOM 589 C C . THR A 1 82 ? 0.189 -8.563 -11.232 1.00 90.56 82 THR A C 1
ATOM 591 O O . THR A 1 82 ? -0.144 -8.796 -10.070 1.00 90.56 82 THR A O 1
ATOM 594 N N . GLU A 1 83 ? 1.430 -8.222 -11.578 1.00 85.94 83 GLU A N 1
ATOM 595 C CA . GLU A 1 83 ? 2.573 -8.101 -10.681 1.00 85.94 83 GLU A CA 1
ATOM 596 C C . GLU A 1 83 ? 3.394 -6.856 -11.028 1.00 85.94 83 GLU A C 1
ATOM 598 O O . GLU A 1 83 ? 3.287 -6.293 -12.118 1.00 85.94 83 GLU A O 1
ATOM 603 N N . ILE A 1 84 ? 4.224 -6.417 -10.084 1.00 80.75 84 ILE A N 1
ATOM 604 C CA . ILE A 1 84 ? 5.064 -5.230 -10.254 1.00 80.75 84 ILE A CA 1
ATOM 605 C C . ILE A 1 84 ? 6.312 -5.568 -11.081 1.00 80.75 84 ILE A C 1
ATOM 607 O O . ILE A 1 84 ? 6.945 -6.593 -10.816 1.00 80.75 84 ILE A O 1
ATOM 611 N N . PRO A 1 85 ? 6.737 -4.694 -12.014 1.00 76.81 85 PRO A N 1
ATOM 612 C CA . PRO A 1 85 ? 7.972 -4.885 -12.770 1.00 76.81 85 PRO A CA 1
ATOM 613 C C . PRO A 1 85 ? 9.206 -4.980 -11.857 1.00 76.81 85 PRO A C 1
ATOM 615 O O . PRO A 1 85 ? 9.431 -4.135 -10.994 1.00 76.81 85 PRO A O 1
ATOM 618 N N . THR A 1 86 ? 10.055 -5.986 -12.072 1.00 68.81 86 THR A N 1
ATOM 619 C CA . THR A 1 86 ? 11.175 -6.337 -11.175 1.00 68.81 86 THR A CA 1
ATOM 620 C C . THR A 1 86 ? 12.422 -5.448 -11.300 1.00 68.81 86 THR A C 1
ATOM 622 O O . THR A 1 86 ? 13.421 -5.696 -10.629 1.00 68.81 86 THR A O 1
ATOM 625 N N . ARG A 1 87 ? 12.397 -4.403 -12.139 1.00 67.38 87 ARG A N 1
ATOM 626 C CA . ARG A 1 87 ? 13.540 -3.498 -12.388 1.00 67.38 87 ARG A CA 1
ATOM 627 C C . ARG A 1 87 ? 13.126 -2.028 -12.408 1.00 67.38 87 ARG A C 1
ATOM 629 O O . ARG A 1 87 ? 13.318 -1.338 -13.404 1.00 67.38 87 ARG A O 1
ATOM 636 N N . ILE A 1 88 ? 12.543 -1.544 -11.316 1.00 72.75 88 ILE A N 1
ATOM 637 C CA . ILE A 1 88 ? 12.302 -0.106 -11.157 1.00 72.75 88 ILE A CA 1
ATOM 638 C C . ILE A 1 88 ? 13.657 0.569 -10.867 1.00 72.75 88 ILE A C 1
ATOM 640 O O . ILE A 1 88 ? 14.332 0.173 -9.914 1.00 72.75 88 ILE A O 1
ATOM 644 N N . PRO A 1 89 ? 14.100 1.544 -11.679 1.00 68.81 89 PRO A N 1
ATOM 645 C CA . PRO A 1 89 ? 15.370 2.226 -11.468 1.00 68.81 89 PRO A CA 1
ATOM 646 C C . PRO A 1 89 ? 15.339 3.030 -10.163 1.00 68.81 89 PRO A C 1
ATOM 648 O O . PRO A 1 89 ? 14.359 3.707 -9.860 1.00 68.81 89 PRO A O 1
ATOM 651 N N . ALA A 1 90 ? 16.440 3.007 -9.406 1.00 68.38 90 ALA A N 1
ATOM 652 C CA . ALA A 1 90 ? 16.555 3.731 -8.135 1.00 68.38 90 ALA A CA 1
ATOM 653 C C . ALA A 1 90 ? 16.475 5.265 -8.287 1.00 68.38 90 ALA A C 1
ATOM 655 O O . ALA A 1 90 ? 16.246 5.966 -7.308 1.00 68.38 90 ALA A O 1
ATOM 656 N N . THR A 1 91 ? 16.668 5.774 -9.506 1.00 66.06 91 THR A N 1
ATOM 657 C CA . THR A 1 91 ? 16.559 7.191 -9.880 1.00 66.06 91 THR A CA 1
ATOM 658 C C . THR A 1 91 ? 15.147 7.608 -10.284 1.00 66.06 91 THR A C 1
ATOM 660 O O . THR A 1 91 ? 14.969 8.735 -10.740 1.00 66.06 91 THR A O 1
ATOM 663 N N . ALA A 1 92 ? 14.152 6.722 -10.176 1.00 71.44 92 ALA A N 1
ATOM 664 C CA . ALA A 1 92 ? 12.758 7.095 -10.379 1.00 71.44 92 ALA A CA 1
ATOM 665 C C . ALA A 1 92 ? 12.373 8.284 -9.475 1.00 71.44 92 ALA A C 1
ATOM 667 O O . ALA A 1 92 ? 13.049 8.595 -8.509 1.00 71.44 92 ALA A O 1
ATOM 668 N N . VAL A 1 93 ? 11.308 8.999 -9.801 1.00 77.19 93 VAL A N 1
ATOM 669 C CA . VAL A 1 93 ? 10.711 10.056 -8.963 1.00 77.19 93 VAL A CA 1
ATOM 670 C C . VAL A 1 93 ? 9.196 10.009 -9.104 1.00 77.19 93 VAL A C 1
ATOM 672 O O . VAL A 1 93 ? 8.498 10.453 -8.210 1.00 77.19 93 VAL A O 1
ATOM 675 N N . SER A 1 94 ? 8.650 9.405 -10.160 1.00 80.50 94 SER A N 1
ATOM 676 C CA . SER A 1 94 ? 7.230 9.065 -10.208 1.00 80.50 94 SER A CA 1
ATOM 677 C C . SER A 1 94 ? 7.034 7.703 -10.845 1.00 80.50 94 SER A C 1
ATOM 679 O O . SER A 1 94 ? 7.764 7.331 -11.767 1.00 80.50 94 SER A O 1
ATOM 681 N N . LEU A 1 95 ? 6.041 6.973 -10.348 1.00 84.38 95 LEU A N 1
ATOM 682 C CA . LEU A 1 95 ? 5.636 5.681 -10.874 1.00 84.38 95 LEU A CA 1
ATOM 683 C C . LEU A 1 95 ? 4.119 5.660 -11.022 1.00 84.38 95 LEU A C 1
ATOM 685 O O . LEU A 1 95 ? 3.394 5.693 -10.033 1.00 84.38 95 LEU A O 1
ATOM 689 N N . ASN A 1 96 ? 3.646 5.547 -12.255 1.00 88.38 96 ASN A N 1
ATOM 690 C CA . ASN A 1 96 ? 2.241 5.332 -12.540 1.00 88.38 96 ASN A CA 1
ATOM 691 C C . ASN A 1 96 ? 2.010 3.859 -12.897 1.00 88.38 96 ASN A C 1
ATOM 693 O O . ASN A 1 96 ? 2.457 3.401 -13.944 1.00 88.38 96 ASN A O 1
ATOM 697 N N . ILE A 1 97 ? 1.321 3.118 -12.031 1.00 90.56 97 ILE A N 1
ATOM 698 C CA . ILE A 1 97 ? 0.897 1.726 -12.254 1.00 90.56 97 ILE A CA 1
ATOM 699 C C . ILE A 1 97 ? -0.631 1.596 -12.202 1.00 90.56 97 ILE A C 1
ATOM 701 O O . ILE A 1 97 ? -1.156 0.506 -11.942 1.00 90.56 97 ILE A O 1
ATOM 705 N N . SER A 1 98 ? -1.358 2.686 -12.453 1.00 92.88 98 SER A N 1
ATOM 706 C CA . SER A 1 98 ? -2.816 2.689 -12.406 1.00 92.88 98 SER A CA 1
ATOM 707 C C . SER A 1 98 ? -3.459 1.909 -13.551 1.00 92.88 98 SER A C 1
ATOM 709 O O . SER A 1 98 ? -2.822 1.563 -14.551 1.00 92.88 98 SER A O 1
ATOM 711 N N . ASN A 1 99 ? -4.742 1.593 -13.387 1.00 95.62 99 ASN A N 1
ATOM 712 C CA . ASN A 1 99 ? -5.549 0.888 -14.386 1.00 95.62 99 ASN A CA 1
ATOM 713 C C . ASN A 1 99 ? -4.962 -0.478 -14.797 1.00 95.62 99 ASN A C 1
ATOM 715 O O . ASN A 1 99 ? -4.893 -0.832 -15.973 1.00 95.62 99 ASN A O 1
ATOM 719 N N . ASN A 1 100 ? -4.487 -1.243 -13.816 1.00 95.06 100 ASN A N 1
ATOM 720 C CA . ASN A 1 100 ? -3.910 -2.572 -14.006 1.00 95.06 100 ASN A CA 1
ATOM 721 C C . ASN A 1 100 ? -4.728 -3.638 -13.246 1.00 95.06 100 ASN A C 1
ATOM 723 O O . ASN A 1 100 ? -5.830 -3.396 -12.752 1.00 95.06 100 ASN A O 1
ATOM 727 N N . ALA A 1 101 ? -4.227 -4.871 -13.185 1.00 95.62 101 ALA A N 1
ATOM 728 C CA . ALA A 1 101 ? -4.878 -5.998 -12.520 1.00 95.62 101 ALA A CA 1
ATOM 729 C C . ALA A 1 101 ? -4.167 -6.406 -11.216 1.00 95.62 101 ALA A C 1
ATOM 731 O O . ALA A 1 101 ? -4.274 -7.560 -10.788 1.00 95.62 101 ALA A O 1
ATOM 732 N N . LEU A 1 102 ? -3.456 -5.471 -10.574 1.00 92.69 102 LEU A N 1
ATOM 733 C CA . LEU A 1 102 ? -2.705 -5.738 -9.350 1.00 92.69 102 LEU A CA 1
ATOM 734 C C . LEU A 1 102 ? -3.656 -6.084 -8.206 1.00 92.69 102 LEU A C 1
ATOM 736 O O . LEU A 1 102 ? -4.695 -5.450 -8.020 1.00 92.69 102 LEU A O 1
ATOM 740 N N . ARG A 1 103 ? -3.275 -7.095 -7.422 1.00 92.31 103 ARG A N 1
ATOM 741 C CA . ARG A 1 103 ? -4.028 -7.541 -6.238 1.00 92.31 103 ARG A CA 1
ATOM 742 C C . ARG A 1 103 ? -3.321 -7.216 -4.930 1.00 92.31 103 ARG A C 1
ATOM 744 O O . ARG A 1 103 ? -3.987 -7.056 -3.912 1.00 92.31 103 ARG A O 1
ATOM 751 N N . SER A 1 104 ? -1.997 -7.105 -4.958 1.00 89.06 104 SER A N 1
ATOM 752 C CA . SER A 1 104 ? -1.156 -6.788 -3.805 1.00 89.06 104 SER A CA 1
ATOM 753 C C . SER A 1 104 ? 0.15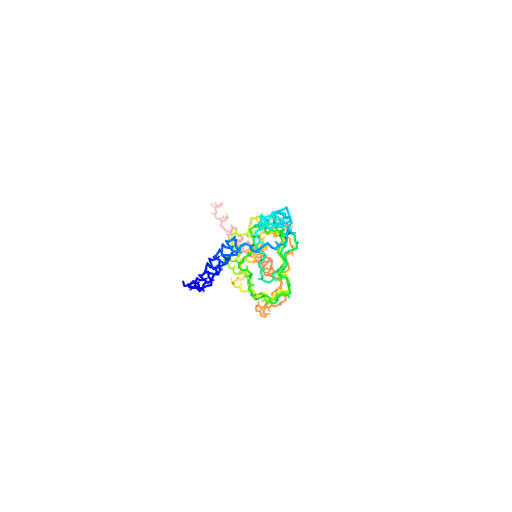9 -6.160 -4.244 1.00 89.06 104 SER A C 1
ATOM 755 O O . SER A 1 104 ? 0.589 -6.358 -5.379 1.00 89.06 104 SER A O 1
ATOM 757 N N . LEU A 1 105 ? 0.830 -5.464 -3.326 1.00 79.56 105 LEU A N 1
ATOM 758 C CA . LEU A 1 105 ? 2.220 -5.061 -3.510 1.00 79.56 105 LEU A CA 1
ATOM 759 C C . LEU A 1 105 ? 3.119 -6.079 -2.809 1.00 79.56 105 LEU A C 1
ATOM 761 O O . LEU A 1 105 ? 3.070 -6.204 -1.585 1.00 79.56 105 LEU A O 1
ATOM 765 N N . ALA A 1 106 ? 3.906 -6.841 -3.570 1.00 69.19 106 ALA A N 1
ATOM 766 C CA . ALA A 1 106 ? 4.797 -7.834 -2.980 1.00 69.19 106 ALA A CA 1
ATOM 767 C C . ALA A 1 106 ? 5.813 -7.142 -2.036 1.00 69.19 106 ALA A C 1
ATOM 769 O O . ALA A 1 106 ? 6.405 -6.128 -2.422 1.00 69.19 106 ALA A O 1
ATOM 770 N N . PRO A 1 107 ? 6.051 -7.666 -0.814 1.00 58.59 107 PRO A N 1
ATOM 771 C CA . PRO A 1 107 ? 6.867 -6.998 0.211 1.00 58.59 107 PRO A CA 1
ATOM 772 C C . PRO A 1 107 ? 8.294 -6.664 -0.246 1.00 58.59 107 PRO A C 1
ATOM 774 O O . PRO A 1 107 ? 8.869 -5.654 0.159 1.00 58.59 107 PRO A O 1
ATOM 777 N N . LEU A 1 108 ? 8.853 -7.516 -1.107 1.00 52.16 108 LEU A N 1
ATOM 778 C CA . LEU A 1 108 ? 10.233 -7.445 -1.583 1.00 52.16 108 LEU A CA 1
ATOM 779 C C . LEU A 1 108 ? 10.406 -6.523 -2.796 1.00 52.16 108 LEU A C 1
ATOM 781 O O . LEU A 1 108 ? 11.507 -6.035 -3.025 1.00 52.16 108 LEU A O 1
ATOM 785 N N . SER A 1 109 ? 9.336 -6.238 -3.544 1.00 55.91 109 SER A N 1
ATOM 786 C CA . SER A 1 109 ? 9.418 -5.438 -4.776 1.00 55.91 109 SER A CA 1
ATOM 787 C C . SER A 1 109 ? 9.652 -3.949 -4.510 1.00 55.91 109 SER A C 1
ATOM 789 O O . SER A 1 109 ? 10.059 -3.222 -5.408 1.00 55.91 109 SER A O 1
ATOM 791 N N . PHE A 1 110 ? 9.421 -3.491 -3.276 1.00 60.84 110 PHE A N 1
ATOM 792 C CA . PHE A 1 110 ? 9.439 -2.065 -2.940 1.00 60.84 110 PHE A CA 1
ATOM 793 C C . PHE A 1 110 ? 10.058 -1.713 -1.579 1.00 60.84 110 PHE A C 1
ATOM 795 O O . PHE A 1 110 ? 10.296 -0.534 -1.312 1.00 60.84 110 PHE A O 1
ATOM 802 N N . GLY A 1 111 ? 10.327 -2.703 -0.716 1.00 49.22 111 GLY A N 1
ATOM 803 C CA . GLY A 1 111 ? 10.596 -2.514 0.719 1.00 49.22 111 GLY A CA 1
ATOM 804 C C . GLY A 1 111 ? 11.776 -1.605 1.089 1.00 49.22 111 GLY A C 1
ATOM 805 O O . GLY A 1 111 ? 11.767 -1.023 2.176 1.00 49.22 111 GLY A O 1
ATOM 806 N N . HIS A 1 112 ? 12.741 -1.420 0.183 1.00 47.09 112 HIS A N 1
ATOM 807 C CA . HIS A 1 112 ? 13.895 -0.531 0.377 1.00 47.09 112 HIS A CA 1
ATOM 808 C C . HIS A 1 112 ? 13.990 0.617 -0.634 1.00 47.09 112 HIS A C 1
ATOM 810 O O . HIS A 1 112 ? 14.723 1.570 -0.385 1.00 47.09 112 HIS A O 1
ATOM 816 N N . SER A 1 113 ? 13.263 0.555 -1.755 1.00 49.69 113 SER A N 1
ATOM 817 C CA . SER A 1 113 ? 13.495 1.476 -2.872 1.00 49.69 113 SER A CA 1
ATOM 818 C C . SER A 1 113 ? 12.600 2.714 -2.818 1.00 49.69 113 SER A C 1
ATOM 820 O O . SER A 1 113 ? 13.102 3.805 -3.062 1.00 49.69 113 SER A O 1
ATOM 822 N N . LEU A 1 114 ? 11.321 2.586 -2.429 1.00 51.00 114 LEU A N 1
ATOM 823 C CA . LEU A 1 114 ? 10.361 3.707 -2.435 1.00 51.00 114 LEU A CA 1
ATOM 824 C C . LEU A 1 114 ? 10.482 4.683 -1.251 1.00 51.00 114 LEU A C 1
ATOM 826 O O . LEU A 1 114 ? 9.981 5.793 -1.333 1.00 51.00 114 LEU A O 1
ATOM 830 N N . ARG A 1 115 ? 11.170 4.324 -0.160 1.00 50.31 115 ARG A N 1
ATOM 831 C CA . ARG A 1 115 ? 11.359 5.255 0.977 1.00 50.31 115 ARG A CA 1
ATOM 832 C C . ARG A 1 115 ? 12.371 6.365 0.693 1.00 50.31 115 ARG A C 1
ATOM 834 O O . ARG A 1 115 ? 12.419 7.347 1.419 1.00 50.31 115 ARG A O 1
ATOM 841 N N . LYS A 1 116 ? 13.220 6.176 -0.322 1.00 48.34 116 LYS A N 1
ATOM 842 C CA . LYS A 1 116 ? 14.260 7.134 -0.737 1.00 48.34 116 LYS A CA 1
ATOM 843 C C . LYS A 1 116 ? 13.823 7.991 -1.928 1.00 48.34 116 LYS A C 1
ATOM 845 O O . LYS A 1 116 ? 14.617 8.706 -2.529 1.00 48.34 116 LYS A O 1
ATOM 850 N N . LEU A 1 117 ? 12.569 7.828 -2.298 1.00 51.34 117 LEU A N 1
ATOM 851 C CA . LEU A 1 117 ? 11.961 8.243 -3.532 1.00 51.34 117 LEU A CA 1
ATOM 852 C C . LEU A 1 117 ? 10.979 9.346 -3.111 1.00 51.34 117 LEU A C 1
ATOM 854 O O . LEU A 1 117 ? 10.063 9.084 -2.338 1.00 51.34 117 LEU A O 1
ATOM 858 N N . ASN A 1 118 ? 11.214 10.592 -3.538 1.00 54.44 118 ASN A N 1
ATOM 859 C CA . ASN A 1 118 ? 10.325 11.751 -3.313 1.00 54.44 118 ASN A CA 1
ATOM 860 C C . ASN A 1 118 ? 9.021 11.594 -4.136 1.00 54.44 118 ASN A C 1
ATOM 862 O O . ASN A 1 118 ? 8.664 12.457 -4.935 1.00 54.44 118 ASN A O 1
ATOM 866 N N . THR A 1 119 ? 8.395 10.416 -4.083 1.00 61.94 119 THR A N 1
ATOM 867 C CA . THR A 1 119 ? 7.777 9.823 -5.270 1.00 61.94 119 THR A CA 1
ATOM 868 C C . THR A 1 119 ? 6.273 9.789 -5.227 1.00 61.94 119 THR A C 1
ATOM 870 O O . THR A 1 119 ? 5.672 9.089 -4.423 1.00 61.94 119 THR A O 1
ATOM 873 N N . LEU A 1 120 ? 5.688 10.480 -6.200 1.00 74.38 120 LEU A N 1
ATOM 874 C CA . LEU A 1 120 ? 4.284 10.367 -6.554 1.00 74.38 120 LEU A CA 1
ATOM 875 C C . LEU A 1 120 ? 4.062 8.986 -7.185 1.00 74.38 120 LEU A C 1
ATOM 877 O O . LEU A 1 120 ? 4.519 8.734 -8.309 1.00 74.38 120 LEU A O 1
ATOM 881 N N . VAL A 1 121 ? 3.412 8.086 -6.444 1.00 82.62 121 VAL A N 1
ATOM 882 C CA . VAL A 1 121 ? 3.053 6.740 -6.906 1.00 82.62 121 VAL A CA 1
ATOM 883 C C . VAL A 1 121 ? 1.544 6.666 -7.118 1.00 82.62 121 VAL A C 1
ATOM 885 O O . VAL A 1 121 ? 0.778 6.745 -6.163 1.00 82.62 121 VAL A O 1
ATOM 888 N N . ASP A 1 122 ? 1.118 6.463 -8.363 1.00 88.38 122 ASP A N 1
ATOM 889 C CA . ASP A 1 122 ? -0.292 6.246 -8.688 1.00 88.38 122 ASP A CA 1
ATOM 890 C C . ASP A 1 122 ? -0.590 4.744 -8.795 1.00 88.38 122 ASP A C 1
ATOM 892 O O . ASP A 1 122 ? -0.057 4.032 -9.652 1.00 88.38 122 ASP A O 1
ATOM 896 N N . VAL A 1 123 ? -1.446 4.272 -7.892 1.00 90.69 123 VAL A N 1
ATOM 897 C CA . VAL A 1 123 ? -1.874 2.873 -7.743 1.00 90.69 123 VAL A CA 1
ATOM 898 C C . VAL A 1 123 ? -3.377 2.688 -7.987 1.00 90.69 123 VAL A C 1
ATOM 900 O O . VAL A 1 123 ? -3.931 1.613 -7.729 1.00 90.69 123 VAL A O 1
ATOM 903 N N . SER A 1 124 ? -4.049 3.731 -8.474 1.00 93.00 124 SER A N 1
ATOM 904 C CA . SER A 1 124 ? -5.497 3.761 -8.670 1.00 93.00 124 SER A CA 1
ATOM 905 C C . SER A 1 124 ? -5.984 2.718 -9.684 1.00 93.00 124 SER A C 1
ATOM 907 O O . SER A 1 124 ? -5.214 2.146 -10.459 1.00 93.00 124 SER A O 1
ATOM 909 N N . PHE A 1 125 ? -7.286 2.422 -9.658 1.00 95.31 125 PHE A N 1
ATOM 910 C CA . PHE A 1 125 ? -7.945 1.535 -10.631 1.00 95.31 125 PHE A CA 1
ATOM 911 C C . PHE A 1 125 ? -7.284 0.153 -10.790 1.00 95.31 125 PHE A C 1
ATOM 913 O O . PHE A 1 125 ? -7.121 -0.364 -11.890 1.00 95.31 125 PHE A O 1
ATOM 920 N N . ASN A 1 126 ? -6.897 -0.463 -9.676 1.00 95.38 126 ASN A N 1
ATOM 921 C CA . ASN A 1 126 ? -6.385 -1.831 -9.633 1.00 95.38 126 ASN A CA 1
ATOM 922 C C . ASN A 1 126 ? -7.381 -2.766 -8.927 1.00 95.38 126 ASN A C 1
ATOM 924 O O . ASN A 1 126 ? -8.346 -2.323 -8.305 1.00 95.38 126 ASN A O 1
ATOM 928 N N . ARG A 1 127 ? -7.167 -4.084 -9.009 1.00 95.50 127 ARG A N 1
ATOM 929 C CA . ARG A 1 127 ? -8.058 -5.095 -8.405 1.00 95.50 127 ARG A CA 1
ATOM 930 C C . ARG A 1 127 ? -7.593 -5.494 -7.006 1.00 95.50 127 ARG A C 1
ATOM 932 O O . ARG A 1 127 ? -7.379 -6.678 -6.733 1.00 95.50 127 ARG A O 1
ATOM 939 N N . TRP A 1 128 ? -7.437 -4.507 -6.126 1.00 94.75 128 TRP A N 1
ATOM 940 C CA . TRP A 1 128 ? -6.857 -4.699 -4.798 1.00 94.75 128 TRP A CA 1
ATOM 941 C C . TRP A 1 128 ? -7.595 -5.765 -3.990 1.00 94.75 128 TRP A C 1
ATOM 943 O O . TRP A 1 128 ? -8.814 -5.705 -3.798 1.00 94.75 128 TRP A O 1
ATOM 953 N N . LYS A 1 129 ? -6.831 -6.745 -3.501 1.00 93.88 129 LYS A N 1
ATOM 954 C CA . LYS A 1 129 ? -7.300 -7.749 -2.557 1.00 93.88 129 LYS A CA 1
ATOM 955 C C . LYS A 1 129 ? -6.922 -7.287 -1.155 1.00 93.88 129 LYS A C 1
ATOM 957 O O . LYS A 1 129 ? -5.780 -7.421 -0.731 1.00 93.88 129 LYS A O 1
ATOM 962 N N . CYS A 1 130 ? -7.888 -6.726 -0.447 1.00 91.81 130 CYS A N 1
ATOM 963 C CA . CYS A 1 130 ? -7.737 -6.157 0.885 1.00 91.81 130 CYS A CA 1
ATOM 964 C C . CYS A 1 130 ? -7.724 -7.246 1.963 1.00 91.81 130 CYS A C 1
ATOM 966 O O . CYS A 1 130 ? -8.625 -7.343 2.793 1.00 91.81 130 CYS A O 1
ATOM 968 N N . ASP A 1 131 ? -6.691 -8.085 1.919 1.00 89.06 131 ASP A N 1
ATOM 969 C CA . ASP A 1 131 ? -6.372 -9.095 2.923 1.00 89.06 131 ASP A CA 1
ATOM 970 C C . ASP A 1 131 ? -5.032 -8.777 3.621 1.00 89.06 131 ASP A C 1
ATOM 972 O O . ASP A 1 131 ? -4.488 -7.671 3.521 1.00 89.06 131 ASP A O 1
ATOM 976 N N . CYS A 1 132 ? -4.478 -9.749 4.347 1.00 87.19 132 CYS A N 1
ATOM 977 C CA . CYS A 1 132 ? -3.209 -9.593 5.057 1.00 87.19 132 CYS A CA 1
ATOM 978 C C . CYS A 1 132 ? -2.000 -9.323 4.140 1.00 87.19 132 CYS A C 1
ATOM 980 O O . CYS A 1 132 ? -0.986 -8.818 4.619 1.00 87.19 132 CYS A O 1
ATOM 982 N N . ASN A 1 133 ? -2.080 -9.599 2.837 1.00 86.25 133 ASN A N 1
ATOM 983 C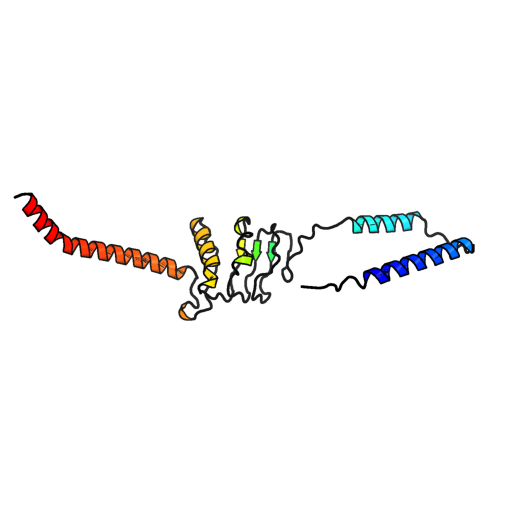 CA . ASN A 1 133 ? -0.981 -9.330 1.906 1.00 86.25 133 ASN A CA 1
ATOM 984 C C . ASN A 1 133 ? -0.889 -7.846 1.525 1.00 86.25 133 ASN A C 1
ATOM 986 O O . ASN A 1 133 ? 0.156 -7.393 1.061 1.00 86.25 133 ASN A O 1
ATOM 990 N N . LEU A 1 134 ? -1.950 -7.063 1.754 1.00 87.69 134 LEU A N 1
ATOM 991 C CA . LEU A 1 134 ? -1.996 -5.634 1.427 1.00 87.69 134 LEU A CA 1
ATOM 992 C C . LEU A 1 134 ? -1.539 -4.721 2.582 1.00 87.69 134 LEU A C 1
ATOM 994 O O . LEU A 1 134 ? -1.525 -3.497 2.455 1.00 87.69 134 LEU A O 1
ATOM 998 N N . GLN A 1 135 ? -1.110 -5.304 3.705 1.00 85.62 135 GLN A N 1
ATOM 999 C CA . GLN A 1 135 ? -0.725 -4.578 4.925 1.00 85.62 135 GLN A CA 1
ATOM 1000 C C . GLN A 1 135 ? 0.456 -3.619 4.722 1.00 85.62 135 GLN A C 1
ATOM 1002 O O . GLN A 1 135 ? 0.601 -2.644 5.456 1.00 85.62 135 GLN A O 1
ATOM 1007 N N . THR A 1 136 ? 1.341 -3.889 3.761 1.00 81.94 136 THR A N 1
ATOM 1008 C CA . THR A 1 136 ? 2.450 -2.979 3.431 1.00 81.94 136 THR A CA 1
ATOM 1009 C C . THR A 1 136 ? 1.933 -1.680 2.820 1.00 81.94 136 THR A C 1
ATOM 1011 O O . THR A 1 136 ? 2.302 -0.612 3.296 1.00 81.94 136 THR A O 1
ATOM 1014 N N . LEU A 1 137 ? 1.026 -1.772 1.842 1.00 84.38 137 LEU A N 1
ATOM 1015 C CA . LEU A 1 137 ? 0.400 -0.605 1.220 1.00 84.38 137 LEU A CA 1
ATOM 1016 C C . LEU A 1 137 ? -0.424 0.184 2.243 1.00 84.38 137 LEU A C 1
ATOM 1018 O O . LEU A 1 137 ? -0.279 1.396 2.334 1.00 84.38 137 LEU A O 1
ATOM 1022 N N . ARG A 1 138 ? -1.205 -0.502 3.090 1.00 86.75 138 ARG A N 1
ATOM 1023 C CA . ARG A 1 138 ? -1.947 0.144 4.188 1.00 86.75 138 ARG A CA 1
ATOM 1024 C C . ARG A 1 138 ? -1.035 0.984 5.091 1.00 86.75 138 ARG A C 1
ATOM 1026 O O . ARG A 1 138 ? -1.383 2.107 5.434 1.00 86.75 138 ARG A O 1
ATOM 1033 N N . ARG A 1 139 ? 0.136 0.452 5.461 1.00 84.25 139 ARG A N 1
ATOM 1034 C CA . ARG A 1 139 ? 1.111 1.170 6.298 1.00 84.25 139 ARG A CA 1
ATOM 1035 C C . ARG A 1 139 ? 1.694 2.402 5.607 1.00 84.25 139 ARG A C 1
ATOM 1037 O O . ARG A 1 139 ? 1.932 3.386 6.291 1.00 84.25 139 ARG A O 1
ATOM 1044 N N . TRP A 1 140 ? 1.918 2.363 4.295 1.00 82.38 140 TRP A N 1
ATOM 1045 C CA . TRP A 1 140 ? 2.395 3.537 3.554 1.00 82.38 140 TRP A CA 1
ATOM 1046 C C . TRP A 1 140 ? 1.339 4.631 3.472 1.00 82.38 140 TRP A C 1
ATOM 1048 O O . TRP A 1 140 ? 1.639 5.761 3.821 1.00 82.38 140 TRP A O 1
ATOM 1058 N N . ILE A 1 141 ? 0.094 4.280 3.137 1.00 82.75 141 ILE A N 1
ATOM 1059 C CA . ILE A 1 141 ? -1.010 5.250 3.109 1.00 82.75 141 ILE A CA 1
ATOM 1060 C C . ILE A 1 141 ? -1.195 5.893 4.489 1.00 82.75 141 ILE A C 1
ATOM 1062 O O . ILE A 1 141 ? -1.432 7.091 4.585 1.00 82.75 141 ILE A O 1
ATOM 1066 N N . SER A 1 142 ? -1.096 5.104 5.566 1.00 82.94 142 SER A N 1
ATOM 1067 C CA . SER A 1 142 ? -1.183 5.624 6.937 1.00 82.94 142 SER A CA 1
ATOM 1068 C C . SER A 1 142 ? -0.076 6.627 7.233 1.00 82.94 142 SER A C 1
ATOM 1070 O O . SER A 1 142 ? -0.355 7.685 7.780 1.00 82.94 142 SER A O 1
ATOM 1072 N N . PHE A 1 143 ? 1.159 6.291 6.860 1.00 81.31 143 PHE A N 1
ATOM 1073 C CA . PHE A 1 143 ? 2.310 7.162 7.052 1.00 81.31 143 PHE A CA 1
ATOM 1074 C C . PHE A 1 143 ? 2.134 8.470 6.271 1.00 81.31 143 PHE A C 1
ATOM 1076 O O . PHE A 1 143 ? 2.126 9.534 6.869 1.00 81.31 143 PHE A O 1
ATOM 1083 N N . ASP A 1 144 ? 1.872 8.409 4.968 1.00 79.12 144 ASP A N 1
ATOM 1084 C CA . ASP A 1 144 ? 1.727 9.615 4.143 1.00 79.12 144 ASP A CA 1
ATOM 1085 C C . ASP A 1 144 ? 0.561 10.501 4.606 1.00 79.12 144 ASP A C 1
ATOM 1087 O O . ASP A 1 144 ? 0.694 11.725 4.664 1.00 79.12 144 ASP A O 1
ATOM 1091 N N . SER A 1 145 ? -0.547 9.887 5.041 1.00 81.94 145 SER A N 1
ATOM 1092 C CA . SER A 1 145 ? -1.692 10.610 5.597 1.00 81.94 145 SER A CA 1
ATOM 1093 C C . SER A 1 145 ? -1.347 11.366 6.881 1.00 81.94 145 SER A C 1
ATOM 1095 O O . SER A 1 145 ? -1.892 12.447 7.096 1.00 81.94 145 SER A O 1
ATOM 1097 N N . GLU A 1 146 ? -0.473 10.829 7.736 1.00 79.56 146 GLU A N 1
ATOM 1098 C CA . GLU A 1 146 ? 0.021 11.532 8.930 1.00 79.56 146 GLU A CA 1
ATOM 1099 C C . GLU A 1 146 ? 0.935 12.706 8.557 1.00 79.56 146 GLU A C 1
ATOM 1101 O O . GLU A 1 146 ? 0.922 13.740 9.225 1.00 79.56 146 GLU A O 1
ATOM 1106 N N . MET A 1 147 ? 1.679 12.585 7.454 1.00 79.62 147 MET A N 1
ATOM 1107 C CA . MET A 1 147 ? 2.508 13.657 6.894 1.00 79.62 147 MET A CA 1
ATOM 1108 C C . MET A 1 147 ? 1.709 14.692 6.079 1.00 79.62 147 MET A C 1
ATOM 1110 O O . MET A 1 147 ? 2.290 15.671 5.608 1.00 79.62 147 MET A O 1
ATOM 1114 N N . GLY A 1 148 ? 0.388 14.525 5.951 1.00 75.31 148 GLY A N 1
ATOM 1115 C CA . GLY A 1 148 ? -0.510 15.465 5.275 1.00 75.31 148 GLY A CA 1
ATOM 1116 C C . GLY A 1 148 ? -0.748 15.189 3.787 1.00 75.31 148 GLY A C 1
ATOM 1117 O O . GLY A 1 148 ? -1.369 16.017 3.121 1.00 75.31 148 GLY A O 1
ATOM 1118 N N . ASP A 1 149 ? -0.306 14.044 3.261 1.00 77.19 149 ASP A N 1
ATOM 1119 C CA . ASP A 1 149 ? -0.587 13.606 1.891 1.00 77.19 149 ASP A CA 1
ATOM 1120 C C . ASP A 1 149 ? -1.664 12.507 1.873 1.00 77.19 149 ASP A C 1
ATOM 1122 O O . ASP A 1 149 ? -1.478 11.393 2.362 1.00 77.19 149 ASP A O 1
ATOM 1126 N N . SER A 1 150 ? -2.824 12.827 1.297 1.00 68.31 150 SER A N 1
ATOM 1127 C CA . SER A 1 150 ? -3.991 11.934 1.206 1.00 68.31 150 SER A CA 1
ATOM 1128 C C . SER A 1 150 ? -4.370 11.573 -0.236 1.00 68.31 150 SER A C 1
ATOM 1130 O O . SER A 1 150 ? -5.493 11.150 -0.497 1.00 68.31 150 SER A O 1
ATOM 1132 N N . SER A 1 151 ? -3.435 11.686 -1.185 1.00 79.31 151 SER A N 1
ATOM 1133 C CA . SER A 1 151 ? -3.678 11.451 -2.622 1.00 79.31 151 SER A CA 1
ATOM 1134 C C . SER A 1 151 ? -3.980 9.980 -3.001 1.00 79.31 151 SER A C 1
ATOM 1136 O O . SER A 1 151 ? -4.285 9.652 -4.150 1.00 79.31 151 SER A O 1
ATOM 1138 N N . TRP A 1 152 ? -3.918 9.053 -2.043 1.00 84.88 152 TRP A N 1
ATOM 1139 C CA . TRP A 1 152 ? -4.034 7.615 -2.282 1.00 84.88 152 TRP A CA 1
ATOM 1140 C C . TRP A 1 152 ? -5.459 7.163 -2.638 1.00 84.88 152 TRP A C 1
ATOM 1142 O O . TRP A 1 152 ? -6.334 7.073 -1.780 1.00 84.88 152 TRP A O 1
ATOM 1152 N N . GLN A 1 153 ? -5.671 6.752 -3.891 1.00 88.19 153 GLN A N 1
ATOM 1153 C CA . GLN A 1 153 ? -6.931 6.154 -4.355 1.00 88.19 153 GLN A CA 1
ATOM 1154 C C . GLN A 1 153 ? -6.843 4.620 -4.396 1.00 88.19 153 GLN A C 1
ATOM 1156 O O . GLN A 1 153 ? -6.535 4.018 -5.428 1.00 88.19 153 GLN A O 1
ATOM 1161 N N . VAL A 1 154 ? -7.108 3.965 -3.261 1.00 91.44 154 VAL A N 1
ATOM 1162 C CA . VAL A 1 154 ? -7.028 2.498 -3.118 1.00 91.44 154 VAL A CA 1
ATOM 1163 C C . VAL A 1 154 ? -8.369 1.934 -2.660 1.00 91.44 154 VAL A C 1
ATOM 1165 O O . VAL A 1 154 ? -8.641 1.817 -1.464 1.00 91.44 154 VAL A O 1
ATOM 1168 N N . VAL A 1 155 ? -9.179 1.532 -3.640 1.00 93.75 155 VAL A N 1
ATOM 1169 C CA . VAL A 1 155 ? -10.487 0.899 -3.428 1.00 93.75 155 VAL A CA 1
ATOM 1170 C C . VAL A 1 155 ? -10.357 -0.620 -3.511 1.00 93.75 155 VAL A C 1
ATOM 1172 O O . VAL A 1 155 ? -9.759 -1.169 -4.438 1.00 93.75 155 VAL A O 1
ATOM 1175 N N . CYS A 1 156 ? -10.932 -1.314 -2.537 1.00 94.44 156 CYS A N 1
ATOM 1176 C CA . CYS A 1 156 ? -10.916 -2.766 -2.455 1.00 94.44 156 CYS A CA 1
ATOM 1177 C C . CYS A 1 156 ? -11.837 -3.402 -3.507 1.00 94.44 156 CYS A C 1
ATOM 1179 O O . CYS A 1 156 ? -13.024 -3.092 -3.582 1.00 94.44 156 CYS A O 1
ATOM 1181 N N . ALA A 1 157 ? -11.318 -4.353 -4.285 1.00 96.06 157 ALA A N 1
ATOM 1182 C CA . ALA A 1 157 ? -12.116 -5.170 -5.207 1.00 96.06 157 ALA A CA 1
ATOM 1183 C C . ALA A 1 157 ? -12.527 -6.515 -4.583 1.00 96.06 157 ALA A C 1
ATOM 1185 O O . ALA A 1 157 ? -13.541 -7.110 -4.941 1.00 96.06 157 ALA A O 1
ATOM 1186 N N . SER A 1 158 ? -11.713 -7.021 -3.661 1.00 94.44 158 SER A N 1
ATOM 1187 C CA . SER A 1 158 ? -11.911 -8.284 -2.960 1.00 94.44 158 SER A CA 1
ATOM 1188 C C . SER A 1 158 ? -11.355 -8.141 -1.545 1.00 94.44 158 SER A C 1
ATOM 1190 O O . SER A 1 158 ? -10.404 -7.383 -1.355 1.00 94.44 158 SER A O 1
ATOM 1192 N N . PRO A 1 159 ? -11.871 -8.869 -0.551 1.00 93.94 159 PRO A N 1
ATOM 1193 C CA . PRO A 1 159 ? -13.044 -9.748 -0.600 1.00 93.94 159 PRO A CA 1
ATOM 1194 C C . PRO A 1 159 ? -14.374 -8.967 -0.678 1.00 93.94 159 PRO A C 1
ATOM 1196 O O . PRO A 1 159 ? -14.377 -7.767 -0.410 1.00 93.94 159 PRO A O 1
ATOM 1199 N N . PRO A 1 160 ? -15.508 -9.609 -1.040 1.00 92.62 160 PRO A N 1
ATOM 1200 C CA . PRO A 1 160 ? -16.772 -8.909 -1.315 1.00 92.62 160 PRO A CA 1
ATOM 1201 C C . PRO A 1 160 ? -17.278 -8.027 -0.167 1.00 92.62 160 PRO A C 1
ATOM 1203 O O . PRO A 1 160 ? -17.836 -6.967 -0.414 1.00 92.62 160 PRO A O 1
ATOM 1206 N N . TYR A 1 161 ? -17.026 -8.416 1.086 1.00 89.50 161 TYR A N 1
ATOM 1207 C CA . TYR A 1 161 ? -17.428 -7.655 2.276 1.00 89.50 161 TYR A CA 1
ATOM 1208 C C . TYR A 1 161 ? -16.676 -6.322 2.460 1.00 89.50 161 TYR A C 1
ATOM 1210 O O . TYR A 1 161 ? -17.141 -5.438 3.183 1.00 89.50 161 TYR A O 1
ATOM 1218 N N . HIS A 1 162 ? -15.538 -6.159 1.783 1.00 89.00 162 HIS A N 1
ATOM 1219 C CA . HIS A 1 162 ? -14.833 -4.884 1.663 1.00 89.00 162 HIS A CA 1
ATOM 1220 C C . HIS A 1 162 ? -14.905 -4.306 0.244 1.00 89.00 162 HIS A C 1
ATOM 1222 O O . HIS A 1 162 ? -14.308 -3.266 -0.007 1.00 89.00 162 HIS A O 1
ATOM 1228 N N . GLY A 1 163 ? -15.619 -4.947 -0.685 1.00 92.62 163 GLY A N 1
ATOM 1229 C CA . GLY A 1 163 ? -15.727 -4.491 -2.067 1.00 92.62 163 GLY A CA 1
ATOM 1230 C C . GLY A 1 163 ? -16.283 -3.068 -2.151 1.00 92.62 163 GLY A C 1
ATOM 1231 O O . GLY A 1 163 ? -17.297 -2.761 -1.530 1.00 92.62 163 GLY A O 1
ATOM 1232 N N . GLY A 1 164 ? -15.607 -2.198 -2.900 1.00 92.19 164 GLY A N 1
ATOM 1233 C CA . GLY A 1 164 ? -15.998 -0.800 -3.089 1.00 92.19 164 GLY A CA 1
ATOM 1234 C C . GLY A 1 164 ? -15.645 0.140 -1.932 1.00 92.19 164 GLY A C 1
ATOM 1235 O O . GLY A 1 164 ? -15.907 1.332 -2.044 1.00 92.19 164 GLY A O 1
ATOM 1236 N N . LYS A 1 165 ? -15.044 -0.355 -0.842 1.00 90.38 165 LYS A N 1
ATOM 1237 C CA . LYS A 1 165 ? -14.575 0.484 0.269 1.00 90.38 165 LYS A CA 1
ATOM 1238 C C . LYS A 1 165 ? -13.125 0.920 0.070 1.00 90.38 165 LYS A C 1
ATOM 1240 O O . LYS A 1 165 ? -12.312 0.160 -0.462 1.00 90.38 165 LYS A O 1
ATOM 1245 N N . ASP A 1 166 ? -12.790 2.099 0.584 1.00 90.38 166 ASP A N 1
ATOM 1246 C CA . ASP A 1 166 ? -11.403 2.547 0.705 1.00 90.38 166 ASP A CA 1
ATOM 1247 C C . ASP A 1 166 ? -10.634 1.709 1.728 1.00 90.38 166 ASP A C 1
ATOM 1249 O O . ASP A 1 166 ? -11.149 1.366 2.798 1.00 90.38 166 ASP A O 1
ATOM 1253 N N . LEU A 1 167 ? -9.360 1.431 1.435 1.00 87.44 167 LEU A N 1
ATOM 1254 C CA . LEU A 1 167 ? -8.505 0.584 2.275 1.00 87.44 167 LEU A CA 1
ATOM 1255 C C . LEU A 1 167 ? -8.352 1.092 3.726 1.00 87.44 167 LEU A C 1
ATOM 1257 O O . LEU A 1 167 ? -8.123 0.277 4.626 1.00 87.44 167 LEU A O 1
ATOM 1261 N N . GLN A 1 168 ? -8.485 2.405 3.954 1.00 81.88 168 GLN A N 1
ATOM 1262 C CA . GLN A 1 168 ? -8.379 3.048 5.275 1.00 81.88 168 GLN A CA 1
ATOM 1263 C C . GLN A 1 168 ? -9.717 3.215 6.016 1.00 81.88 168 GLN A C 1
ATOM 1265 O O . GLN A 1 168 ? -9.717 3.547 7.201 1.00 81.88 168 GLN A O 1
ATOM 1270 N N . SER A 1 169 ? -10.858 2.955 5.366 1.00 74.62 169 SER A N 1
ATOM 1271 C CA . SER A 1 169 ? -12.190 3.200 5.944 1.00 74.62 169 SER A CA 1
ATOM 1272 C C . SER A 1 169 ? -12.427 2.436 7.259 1.00 74.62 169 SER A C 1
ATOM 1274 O O . SER A 1 169 ? -12.983 2.979 8.213 1.00 74.62 169 SER A O 1
ATOM 1276 N N . GLU A 1 170 ? -11.931 1.199 7.353 1.00 68.25 170 GLU A N 1
ATOM 1277 C CA . GLU A 1 170 ? -12.111 0.343 8.536 1.00 68.25 170 GLU A CA 1
ATOM 1278 C C . GLU A 1 170 ? -11.340 0.858 9.770 1.00 68.25 170 GLU A C 1
ATOM 1280 O O . GLU A 1 170 ? -11.800 0.687 10.898 1.00 68.25 170 GLU A O 1
ATOM 1285 N N . PHE A 1 171 ? -10.188 1.517 9.587 1.00 69.69 171 PHE A N 1
ATOM 1286 C CA . PHE A 1 171 ? -9.385 2.023 10.708 1.00 69.69 171 PHE A CA 1
ATOM 1287 C C . PHE A 1 171 ? -10.063 3.207 11.397 1.00 69.69 171 PHE A C 1
ATOM 1289 O O . PHE A 1 171 ? -10.163 3.234 12.623 1.00 69.69 171 PHE A O 1
ATOM 1296 N N . VAL A 1 172 ? -10.601 4.140 10.608 1.00 71.62 172 VAL A N 1
ATOM 1297 C CA . VAL A 1 172 ? -11.340 5.296 11.131 1.00 71.62 172 VAL A CA 1
ATOM 1298 C C . VAL A 1 172 ? -12.557 4.824 11.924 1.00 71.62 172 VAL A C 1
ATOM 1300 O O . VAL A 1 172 ? -12.763 5.257 13.056 1.00 71.62 172 VAL A O 1
ATOM 1303 N N . LEU A 1 173 ? -13.313 3.864 11.382 1.00 74.50 173 LEU A N 1
ATOM 1304 C CA . LEU A 1 173 ? -14.478 3.307 12.063 1.00 74.50 173 LEU A CA 1
ATOM 1305 C C . LEU A 1 173 ? -14.100 2.604 13.377 1.00 74.50 173 LEU A C 1
ATOM 1307 O O . LEU A 1 173 ? -14.743 2.831 14.401 1.00 74.50 173 LEU A O 1
ATOM 1311 N N . ALA A 1 174 ? -13.041 1.790 13.372 1.00 79.38 174 ALA A N 1
ATOM 1312 C CA . ALA A 1 174 ? -12.572 1.084 14.561 1.00 79.38 174 ALA A CA 1
ATOM 1313 C C . ALA A 1 174 ? -12.097 2.044 15.663 1.00 79.38 174 ALA A C 1
ATOM 1315 O O . ALA A 1 174 ? -12.456 1.859 16.828 1.00 79.38 174 ALA A O 1
ATOM 1316 N N . ILE A 1 175 ? -11.345 3.094 15.307 1.00 81.56 175 ILE A N 1
ATOM 1317 C CA . ILE A 1 175 ? -10.936 4.127 16.266 1.00 81.56 175 ILE A CA 1
ATOM 1318 C C . ILE A 1 175 ? -12.169 4.809 16.849 1.00 81.56 175 ILE A C 1
ATOM 1320 O O . ILE A 1 175 ? -12.308 4.847 18.072 1.00 81.56 175 ILE A O 1
ATOM 1324 N N . CYS A 1 176 ? -13.088 5.291 16.007 1.00 81.06 176 CYS A N 1
ATOM 1325 C CA . CYS A 1 176 ? -14.300 5.968 16.464 1.00 81.06 176 CYS A CA 1
ATOM 1326 C C . CYS A 1 176 ? -15.106 5.096 17.435 1.00 81.06 176 CYS A C 1
ATOM 1328 O O . CYS A 1 176 ? -15.501 5.567 18.502 1.00 81.06 176 CYS A O 1
ATOM 1330 N N . LEU A 1 177 ? -15.292 3.813 17.115 1.00 90.81 177 LEU A N 1
ATOM 1331 C CA . LEU A 1 177 ? -15.993 2.876 17.989 1.00 90.81 177 LEU A CA 1
ATOM 1332 C C . LEU A 1 177 ? -15.245 2.650 19.304 1.00 90.81 177 LEU A C 1
ATOM 1334 O O . LEU A 1 177 ? -15.871 2.667 20.360 1.00 90.81 177 LEU A O 1
ATOM 1338 N N . SER A 1 178 ? -13.920 2.487 19.272 1.00 94.56 178 SER A N 1
ATOM 1339 C CA . SER A 1 178 ? -13.126 2.288 20.491 1.00 94.56 178 SER A CA 1
ATOM 1340 C C . SER A 1 178 ? -13.215 3.484 21.447 1.00 94.56 178 SER A C 1
ATOM 1342 O O . SER A 1 178 ? -13.403 3.307 22.652 1.00 94.56 178 SER A O 1
ATOM 1344 N N . VAL A 1 179 ? -13.174 4.708 20.914 1.00 93.88 179 VAL A N 1
ATOM 1345 C CA . VAL A 1 179 ? -13.322 5.938 21.698 1.00 93.88 179 VAL A CA 1
ATOM 1346 C C . VAL A 1 179 ? -14.727 6.004 22.295 1.00 93.88 179 VAL A C 1
ATOM 1348 O O . VAL A 1 179 ? -14.878 6.157 23.501 1.00 93.88 179 VAL A O 1
ATOM 1351 N N . ILE A 1 180 ? -15.773 5.786 21.499 1.00 94.25 180 ILE A N 1
ATOM 1352 C CA . ILE A 1 180 ? -17.155 5.808 22.001 1.00 94.25 180 ILE A CA 1
ATOM 1353 C C . ILE A 1 180 ? -17.367 4.758 23.104 1.00 94.25 180 ILE A C 1
ATOM 1355 O O . ILE A 1 180 ? -17.915 5.070 24.162 1.00 94.25 180 ILE A O 1
ATOM 1359 N N . ILE A 1 181 ? -16.891 3.527 22.895 1.00 95.81 181 ILE A N 1
ATOM 1360 C CA . ILE A 1 181 ? -17.015 2.436 23.869 1.00 95.81 181 ILE A CA 1
ATOM 1361 C C . ILE A 1 181 ? -16.279 2.783 25.167 1.00 95.81 181 ILE A C 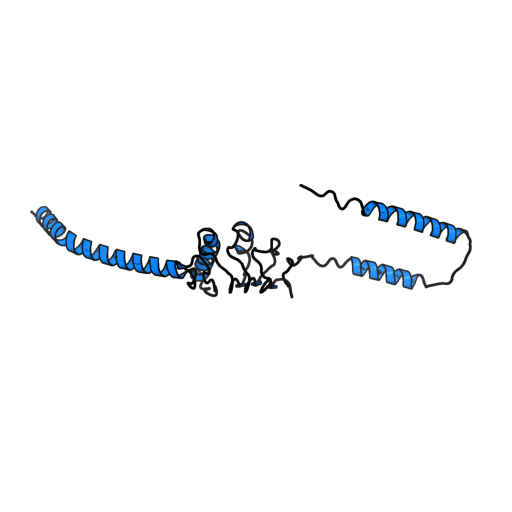1
ATOM 1363 O O . ILE A 1 181 ? -16.843 2.612 26.246 1.00 95.81 181 ILE A O 1
ATOM 1367 N N . THR A 1 182 ? -15.049 3.301 25.092 1.00 96.38 182 THR A N 1
ATOM 1368 C CA . THR A 1 182 ? -14.274 3.671 26.290 1.00 96.38 182 THR A CA 1
ATOM 1369 C C . THR A 1 182 ? -14.948 4.772 27.108 1.00 96.38 182 THR A C 1
ATOM 1371 O O . THR A 1 182 ? -15.019 4.648 28.332 1.00 96.38 182 THR A O 1
ATOM 1374 N N . PHE A 1 183 ? -15.525 5.791 26.463 1.00 96.88 183 PHE A N 1
ATOM 1375 C CA . PHE A 1 183 ? -16.307 6.825 27.150 1.00 96.88 183 PHE A CA 1
ATOM 1376 C C . PHE A 1 183 ? -17.545 6.250 27.854 1.00 96.88 183 PHE A C 1
ATOM 1378 O O . PHE A 1 183 ? -17.789 6.562 29.022 1.00 96.88 183 PHE A O 1
ATOM 1385 N N . ILE A 1 184 ? -18.303 5.379 27.178 1.00 96.81 184 ILE A N 1
ATOM 1386 C CA . ILE A 1 184 ? -19.493 4.734 27.755 1.00 96.81 184 ILE A CA 1
ATOM 1387 C C . ILE A 1 184 ? -19.108 3.872 28.964 1.00 96.81 184 ILE A C 1
ATOM 1389 O O . ILE A 1 184 ? -19.736 3.966 30.019 1.00 96.81 184 ILE A O 1
ATOM 1393 N N . VAL A 1 185 ? -18.052 3.064 28.842 1.00 97.31 185 VAL A N 1
ATOM 1394 C CA . VAL A 1 185 ? -17.573 2.193 29.924 1.00 97.31 185 VAL A CA 1
ATOM 1395 C C . VAL A 1 185 ? -17.104 3.014 31.125 1.00 97.31 185 VAL A C 1
ATOM 1397 O O . VAL A 1 185 ? -17.496 2.711 32.251 1.00 97.31 185 VAL A O 1
ATOM 1400 N N . ALA A 1 186 ? -16.321 4.076 30.911 1.00 96.56 186 ALA A N 1
ATOM 1401 C CA . ALA A 1 186 ? -15.857 4.948 31.989 1.00 96.56 186 ALA A CA 1
ATOM 1402 C C . ALA A 1 186 ? -17.026 5.613 32.731 1.00 96.56 186 ALA A C 1
ATOM 1404 O O . ALA A 1 186 ? -17.034 5.663 33.963 1.00 96.56 186 ALA A O 1
ATOM 1405 N N . PHE A 1 187 ? -18.040 6.069 31.992 1.00 97.12 187 PHE A N 1
ATOM 1406 C CA . PHE A 1 187 ? -19.244 6.646 32.577 1.00 97.12 187 PHE A CA 1
ATOM 1407 C C . PHE A 1 187 ? -20.008 5.626 33.435 1.00 97.12 187 PHE A C 1
ATOM 1409 O O . PHE A 1 187 ? -20.306 5.905 34.598 1.00 97.12 187 PHE A O 1
ATOM 1416 N N . ILE A 1 188 ? -20.268 4.423 32.907 1.00 97.06 188 ILE A N 1
ATOM 1417 C CA . ILE A 1 188 ? -20.978 3.354 33.630 1.00 97.06 188 ILE A CA 1
ATOM 1418 C C . ILE A 1 188 ? -20.210 2.945 34.890 1.00 97.06 188 ILE A C 1
ATOM 1420 O O . ILE A 1 188 ? -20.793 2.878 35.973 1.00 97.06 188 ILE A O 1
ATOM 1424 N N . LEU A 1 189 ? -18.899 2.714 34.776 1.00 96.50 189 LEU A N 1
ATOM 1425 C CA . LEU A 1 189 ? -18.052 2.373 35.918 1.00 96.50 189 LEU A CA 1
ATOM 1426 C C . LEU A 1 189 ? -18.066 3.481 36.969 1.00 96.50 189 LEU A C 1
ATOM 1428 O O . LEU A 1 189 ? -18.212 3.177 38.146 1.00 96.50 189 LEU A O 1
ATOM 1432 N N . GLY A 1 190 ? -17.979 4.751 36.567 1.00 95.25 190 GLY A N 1
ATOM 1433 C CA . GLY A 1 190 ? -18.052 5.885 37.485 1.00 95.25 190 GLY A CA 1
ATOM 1434 C C . GLY A 1 190 ? -19.374 5.939 38.256 1.00 95.25 190 GLY A C 1
ATOM 1435 O O . GLY A 1 190 ? -19.372 6.137 39.471 1.00 95.25 190 GLY A O 1
ATOM 1436 N N . VAL A 1 191 ? -20.503 5.712 37.579 1.00 96.62 191 VAL A N 1
ATOM 1437 C CA . VAL A 1 191 ? -21.830 5.658 38.218 1.00 96.62 191 VAL A CA 1
ATOM 1438 C C . VAL A 1 191 ? -21.930 4.486 39.202 1.00 96.62 191 VAL A C 1
ATOM 1440 O O . VAL A 1 191 ? -22.440 4.668 40.307 1.00 96.62 191 VAL A O 1
ATOM 1443 N N . LEU A 1 192 ? -21.406 3.308 38.848 1.00 95.81 192 LEU A N 1
ATOM 1444 C CA . LEU A 1 192 ? -21.453 2.112 39.699 1.00 95.81 192 LEU A CA 1
ATOM 1445 C C . LEU A 1 192 ? -20.456 2.150 40.870 1.00 95.81 192 LEU A C 1
ATOM 1447 O O . LEU A 1 192 ? -20.769 1.649 41.951 1.00 95.81 192 LEU A O 1
ATOM 1451 N N . LEU A 1 193 ? -19.275 2.753 40.695 1.00 95.56 193 LEU A N 1
ATOM 1452 C CA . LEU A 1 193 ? -18.270 2.882 41.758 1.00 95.56 193 LEU A CA 1
ATOM 1453 C C . LEU A 1 193 ? -18.633 3.958 42.778 1.00 95.56 193 LEU A C 1
ATOM 1455 O O . LEU A 1 193 ? -18.299 3.793 43.949 1.00 95.56 193 LEU A O 1
ATOM 1459 N N . ARG A 1 194 ? -19.320 5.036 42.373 1.00 95.38 194 ARG A N 1
ATOM 1460 C CA . ARG A 1 194 ? -19.729 6.134 43.272 1.00 95.38 194 ARG A CA 1
ATOM 1461 C C . ARG A 1 194 ? -20.292 5.659 44.621 1.00 95.38 194 ARG A C 1
ATOM 1463 O O . ARG A 1 194 ? -19.732 6.049 45.641 1.00 95.38 194 ARG A O 1
ATOM 1470 N N . PRO A 1 195 ? -21.326 4.799 44.695 1.00 94.31 195 PRO A N 1
ATOM 1471 C CA . PRO A 1 195 ? -21.880 4.368 45.982 1.00 94.31 195 PRO A CA 1
ATOM 1472 C C . PRO A 1 195 ? -20.905 3.538 46.831 1.00 94.31 195 PRO A C 1
ATOM 1474 O O . PRO A 1 195 ? -21.001 3.550 48.059 1.00 94.31 195 PRO A O 1
ATOM 1477 N N . LEU A 1 196 ? -19.977 2.808 46.207 1.00 93.56 196 LEU A N 1
ATOM 1478 C CA . LEU A 1 196 ? -18.945 2.047 46.915 1.00 93.56 196 LEU A CA 1
ATOM 1479 C C . LEU A 1 196 ? -17.875 2.976 47.484 1.00 93.56 196 LEU A C 1
ATOM 1481 O O . LEU A 1 196 ? -17.507 2.830 48.648 1.00 93.56 196 LEU A O 1
ATOM 1485 N N . LEU A 1 197 ? -17.432 3.954 46.691 1.00 91.06 197 LEU A N 1
ATOM 1486 C CA . LEU A 1 197 ? -16.479 4.978 47.111 1.00 91.06 197 LEU A CA 1
ATOM 1487 C C . LEU A 1 197 ? -17.048 5.818 48.260 1.00 91.06 197 LEU A C 1
ATOM 1489 O O . LEU A 1 197 ? -16.366 5.992 49.260 1.00 91.06 197 LEU A O 1
ATOM 1493 N N . GLU A 1 198 ? -18.318 6.225 48.188 1.00 93.25 198 GLU A N 1
ATOM 1494 C CA . GLU A 1 198 ? -19.018 6.931 49.275 1.00 93.25 198 GLU A CA 1
ATOM 1495 C C . GLU A 1 198 ? -19.115 6.099 50.565 1.00 93.25 198 GLU A C 1
ATOM 1497 O O . GLU A 1 198 ? -18.987 6.614 51.679 1.00 93.25 198 GLU A O 1
ATOM 1502 N N . LYS A 1 199 ? -19.342 4.783 50.445 1.00 93.25 199 LYS A N 1
ATOM 1503 C CA . LYS A 1 199 ? -19.338 3.874 51.603 1.00 93.25 199 LYS A CA 1
ATOM 1504 C C . LYS A 1 199 ? -17.941 3.716 52.202 1.00 93.25 199 LYS A C 1
ATOM 1506 O O . LYS A 1 199 ? -17.817 3.681 53.423 1.00 93.25 199 LYS A O 1
ATOM 1511 N N . LEU A 1 200 ? -16.914 3.592 51.364 1.00 94.00 200 LEU A N 1
ATOM 1512 C CA . LEU A 1 200 ? -15.526 3.442 51.797 1.00 94.00 200 LEU A CA 1
ATOM 1513 C C . LEU A 1 200 ? -15.021 4.724 52.471 1.00 94.00 200 LEU A C 1
ATOM 1515 O O . LEU A 1 200 ? -14.450 4.663 53.554 1.00 94.00 200 LEU A O 1
ATOM 1519 N N . TRP A 1 201 ? -15.305 5.878 51.866 1.00 93.50 201 TRP A N 1
ATOM 1520 C CA . TRP A 1 201 ? -14.939 7.199 52.367 1.00 93.50 201 TRP A CA 1
ATOM 1521 C C . TRP A 1 201 ? -15.506 7.448 53.766 1.00 93.50 201 TRP A C 1
ATOM 1523 O O . TRP A 1 201 ? -14.763 7.779 54.687 1.00 93.50 201 TRP A O 1
ATOM 1533 N N . ARG A 1 202 ? -16.799 7.153 53.975 1.00 93.44 202 ARG A N 1
ATOM 1534 C CA . ARG A 1 202 ? -17.423 7.252 55.304 1.00 93.44 202 ARG A CA 1
ATOM 1535 C C . ARG A 1 202 ? -16.780 6.355 56.365 1.00 93.44 202 ARG A C 1
ATOM 1537 O O . ARG A 1 202 ? -16.779 6.748 57.522 1.00 93.44 202 ARG A O 1
ATOM 1544 N N . ARG A 1 203 ? -16.242 5.183 55.999 1.00 90.75 203 ARG A N 1
ATOM 1545 C CA . ARG A 1 203 ? -15.523 4.302 56.942 1.00 90.75 203 ARG A CA 1
ATOM 1546 C C . ARG A 1 203 ? -14.124 4.795 57.302 1.00 90.75 203 ARG A C 1
ATOM 1548 O O . ARG A 1 203 ? -13.630 4.434 58.355 1.00 90.75 203 ARG A O 1
ATOM 1555 N N . ILE A 1 204 ? -13.465 5.542 56.421 1.00 92.94 204 ILE A N 1
ATOM 1556 C CA . ILE A 1 204 ? -12.130 6.103 56.694 1.00 92.94 204 ILE A CA 1
ATOM 1557 C C . ILE A 1 204 ? -12.236 7.292 57.656 1.00 92.94 204 ILE A C 1
ATOM 1559 O O . ILE A 1 204 ? -11.308 7.573 58.405 1.00 92.94 204 ILE A O 1
ATOM 1563 N N . GLN A 1 205 ? -13.366 7.999 57.616 1.00 89.50 205 GLN A N 1
ATOM 1564 C CA . GLN A 1 205 ? -13.609 9.201 58.409 1.00 89.50 205 GLN A CA 1
ATOM 1565 C C . GLN A 1 205 ? -14.205 8.930 59.802 1.00 89.50 205 GLN A C 1
ATOM 1567 O O . GLN A 1 205 ? -14.351 9.874 60.576 1.00 89.50 205 GLN A O 1
ATOM 1572 N N . SER A 1 206 ? -14.557 7.672 60.100 1.00 76.94 206 SER A N 1
ATOM 1573 C CA . SER A 1 206 ? -14.988 7.178 61.418 1.00 76.94 206 SER A CA 1
ATOM 1574 C C . SER A 1 206 ? -13.828 6.550 62.175 1.00 76.94 206 SER A C 1
ATOM 1576 O O . SER A 1 206 ? -13.693 6.841 63.379 1.00 76.94 206 SER A O 1
#

Foldseek 3Di:
DDDPPPVPVVVVVVVVVVVVVVVVVVVVVPPDDDDDPDPVVVVVVVVVVVVVVPPPPPPPPQQPPWDDPDPQAIHQDPVQDQADRQRNDLRHQEAEHAQHAHAEHACPSPVPRCVSHPYHYHHYNYAHALDPRRVVVVVVCVVVVVVVDNPDHAQHCDDPVRHRHHSCPVVVVVVVVVVVVVVVVVVVCCVVCVVVVVVVVVVVVD

Radius of gyration: 34.54 Å; chains: 1; bounding box: 72×38×121 Å

Secondary structure (DSSP, 8-state):
-----STTSTTHHHHHHHHHHHHHHHHHHTT-------HHHHHHHHHHHHHHHT---------TT-EESSSSEEE-TTS--SS--S---TT-SEEE--SS------HHHHTTTGGG---EEE--S--EE-SGGGHHHHHHHHHHHHTT------BEEESGGGTTSBTTHHHHHHHHHHHHHHHHHHHHHHHHHHHHHHHHHHHH--

Organism: Sinocyclocheilus grahami (NCBI:txid75366)